Protein AF-A0A7C9RJM5-F1 (afdb_monomer_lite)

Organism: NCBI:txid2712852

Foldseek 3Di:
DDPVPFDWDADPDFDPPDDDPVSRCCVRRRQWDDPDVVDIDGGPVVVVVVVVVVVVVVVLCVVVVHDDDDDDQKAFLVLCVVVPNSVVVPDVWAWDADPVRTIITRDPDCPSPVVCPPVPPVNVVPDDDDDDDFDDDDDALFPPADPVSDDPSVNVVQVVVCVVVVHHDQKDARDPDPVRMYGHDDSPDD

InterPro domains:
  IPR001114 Adenylosuccinate synthetase [MF_00011] (106-190)
  IPR001114 Adenylosuccinate synthetase [PF00709] (109-182)
  IPR001114 Adenylosuccinate synthetase [SM00788] (51-183)
  IPR002316 Proline-tRNA ligase, class IIa [PR01046] (68-86)
  IPR002316 Proline-tRNA ligase, class IIa [PR01046] (104-115)
  IPR027417 P-loop containing nucleoside triphosphate hydrolase [SSF52540] (105-189)
  IPR045864 Class II Aminoacyl-tRNA synthetase/Biotinyl protein ligase (BPL) and lipoyl protein ligase (LPL) [G3DSA:3.30.930.10] (1-131)
  IPR045864 Class II Aminoacyl-tRNA synthetase/Biotinyl protein ligase (BPL) and lipoyl protein ligase (LPL) [SSF55681] (10-126)
  IPR050062 Proline-tRNA synthetase [PTHR42753] (2-116)

Structure (mmCIF, N/CA/C/O backbone):
data_AF-A0A7C9RJM5-F1
#
_entry.id   AF-A0A7C9RJM5-F1
#
loop_
_atom_site.group_PDB
_atom_site.id
_atom_site.type_symbol
_atom_site.label_atom_id
_atom_site.label_alt_id
_atom_site.label_comp_id
_atom_site.label_asym_id
_atom_site.label_entity_id
_atom_site.label_seq_id
_atom_site.pdbx_PDB_ins_code
_atom_site.Cartn_x
_atom_site.Cartn_y
_atom_site.Cartn_z
_atom_site.occupancy
_atom_site.B_iso_or_equiv
_atom_site.auth_seq_id
_atom_site.auth_comp_id
_atom_site.auth_asym_id
_atom_site.auth_atom_id
_atom_site.pdbx_PDB_model_num
ATOM 1 N N . MET A 1 1 ? -24.978 17.191 0.820 1.00 84.62 1 MET A N 1
ATOM 2 C CA . MET A 1 1 ? -25.257 16.414 2.055 1.00 84.62 1 MET A CA 1
ATOM 3 C C . MET A 1 1 ? -25.459 17.396 3.204 1.00 84.62 1 MET A C 1
ATOM 5 O O . MET A 1 1 ? -24.618 18.272 3.344 1.00 84.62 1 MET A O 1
ATOM 9 N N . ARG A 1 2 ? -26.547 17.309 3.986 1.00 94.75 2 ARG A N 1
ATOM 10 C CA . ARG A 1 2 ? -26.746 18.173 5.172 1.00 94.75 2 ARG A CA 1
ATOM 11 C C . ARG A 1 2 ? -26.002 17.584 6.373 1.00 94.75 2 ARG A C 1
ATOM 13 O O . ARG A 1 2 ? -26.074 16.373 6.563 1.00 94.75 2 ARG A O 1
ATOM 20 N N . LEU A 1 3 ? -25.351 18.418 7.189 1.00 95.25 3 LEU A N 1
ATOM 21 C CA . LEU A 1 3 ? -24.590 17.953 8.360 1.00 95.25 3 LEU A CA 1
ATOM 22 C C . LEU A 1 3 ? -25.470 17.191 9.363 1.00 95.25 3 LEU A C 1
ATOM 24 O O . LEU A 1 3 ? -25.056 16.162 9.876 1.00 95.25 3 LEU A O 1
ATOM 28 N N . SER A 1 4 ? -26.723 17.615 9.548 1.00 96.31 4 SER A N 1
ATOM 29 C CA . SER A 1 4 ? -27.696 16.939 10.422 1.00 96.31 4 SER A CA 1
ATOM 30 C C . SER A 1 4 ? -28.060 15.508 10.005 1.00 96.31 4 SER A C 1
ATOM 32 O O . SER A 1 4 ? -28.722 14.804 10.758 1.00 96.31 4 SER A O 1
ATOM 34 N N . ARG A 1 5 ? -27.657 15.072 8.805 1.00 96.69 5 ARG A N 1
ATOM 35 C CA . ARG A 1 5 ? -27.846 13.708 8.282 1.00 96.69 5 ARG A CA 1
ATOM 36 C C . ARG A 1 5 ? -26.513 13.029 7.955 1.00 96.69 5 ARG A C 1
ATOM 38 O O . ARG A 1 5 ? -26.482 12.087 7.169 1.00 96.69 5 ARG A O 1
ATOM 45 N N . PHE A 1 6 ? -25.405 13.547 8.479 1.00 96.88 6 PHE A N 1
ATOM 46 C CA . PHE A 1 6 ? -24.065 13.053 8.197 1.00 96.88 6 PHE A CA 1
ATOM 47 C C . PHE A 1 6 ? -23.378 12.638 9.494 1.00 96.88 6 PHE A C 1
ATOM 49 O O . PHE A 1 6 ? -23.367 13.388 10.465 1.00 96.88 6 PHE A O 1
ATOM 56 N N . PHE A 1 7 ? -22.795 11.441 9.505 1.00 97.50 7 PHE A N 1
ATOM 57 C CA . PHE A 1 7 ? -22.029 10.969 10.651 1.00 97.50 7 PHE A CA 1
ATOM 58 C C . PHE A 1 7 ? -20.633 11.606 10.636 1.00 97.50 7 PHE A C 1
ATOM 60 O O . PHE A 1 7 ? -19.812 11.287 9.774 1.00 97.50 7 PHE A O 1
ATOM 67 N N . LEU A 1 8 ? -20.401 12.536 11.567 1.00 96.88 8 LEU A N 1
ATOM 68 C CA . LEU A 1 8 ? -19.150 13.282 11.711 1.00 96.88 8 LEU A CA 1
ATOM 69 C C . LEU A 1 8 ? -18.841 13.549 13.198 1.00 96.88 8 LEU A C 1
ATOM 71 O O . LEU A 1 8 ? -19.190 14.612 13.718 1.00 96.88 8 LEU A O 1
ATOM 75 N N . PRO A 1 9 ? -18.233 12.582 13.905 1.00 95.44 9 PRO A N 1
ATOM 76 C CA . PRO A 1 9 ? -17.964 12.686 15.336 1.00 95.44 9 PRO A CA 1
ATOM 77 C C . PRO A 1 9 ? -16.691 13.506 15.597 1.00 95.44 9 PRO A C 1
ATOM 79 O O . PRO A 1 9 ? -15.612 12.952 15.787 1.00 95.44 9 PRO A O 1
ATOM 82 N N . ILE A 1 10 ? -16.801 14.836 15.579 1.00 94.94 10 ILE A N 1
ATOM 83 C CA . ILE A 1 10 ? -15.659 15.713 15.875 1.00 94.94 10 ILE A CA 1
ATOM 84 C C . ILE A 1 10 ? -15.215 15.590 17.339 1.00 94.94 10 ILE A C 1
ATOM 86 O O . ILE A 1 10 ? -16.048 15.531 18.246 1.00 94.94 10 ILE A O 1
ATOM 90 N N . LEU A 1 11 ? -13.902 15.607 17.581 1.00 91.56 11 LEU A N 1
ATOM 91 C CA . LEU A 1 11 ? -13.333 15.583 18.933 1.00 91.56 11 LEU A CA 1
ATOM 92 C C . LEU A 1 11 ? -12.843 16.975 19.338 1.00 91.56 11 LEU A C 1
ATOM 94 O O . LEU A 1 11 ? -12.085 17.637 18.618 1.00 91.56 11 LEU A O 1
ATOM 98 N N . LYS A 1 12 ? -13.271 17.417 20.525 1.00 88.88 12 LYS A N 1
ATOM 99 C CA . LYS A 1 12 ? -12.853 18.699 21.108 1.00 88.88 12 LYS A CA 1
ATOM 100 C C . LYS A 1 12 ? -11.388 18.666 21.534 1.00 88.88 12 LYS A C 1
ATOM 102 O O . LYS A 1 12 ? -10.657 19.628 21.303 1.00 88.88 12 LYS A O 1
ATOM 107 N N . GLU A 1 13 ? -10.979 17.562 22.141 1.00 86.75 13 GLU A N 1
ATOM 108 C CA . GLU A 1 13 ? -9.631 17.357 22.652 1.00 86.75 13 GLU A CA 1
ATOM 109 C C . GLU A 1 13 ? -8.826 16.478 21.701 1.00 86.75 13 GLU A C 1
ATOM 111 O O . GLU A 1 13 ? -9.367 15.664 20.952 1.00 86.75 13 GLU A O 1
ATOM 116 N N . THR A 1 14 ? -7.517 16.692 21.705 1.00 79.25 14 THR A N 1
ATOM 117 C CA . THR A 1 14 ? -6.588 15.867 20.944 1.00 79.25 14 THR A CA 1
ATOM 118 C C . THR A 1 14 ? -6.379 14.547 21.688 1.00 79.25 14 THR A C 1
ATOM 120 O O . THR A 1 14 ? -5.992 14.598 22.858 1.00 79.25 14 THR A O 1
ATOM 123 N N . PRO A 1 15 ? -6.587 13.389 21.044 1.00 80.25 15 PRO A N 1
ATOM 124 C CA . PRO A 1 15 ? -6.294 12.101 21.663 1.00 80.25 15 PRO A CA 1
ATOM 125 C C . PRO A 1 15 ? -4.805 11.991 22.025 1.00 80.25 15 PRO A C 1
ATOM 127 O O . PRO A 1 15 ? -3.946 12.444 21.264 1.00 80.25 15 PRO A O 1
ATOM 130 N N . LYS A 1 16 ? -4.496 11.454 23.212 1.00 79.62 16 LYS A N 1
ATOM 131 C CA . LYS A 1 16 ? -3.131 11.454 23.780 1.00 79.62 16 LYS A CA 1
ATOM 132 C C . LYS A 1 16 ? -2.172 10.545 23.011 1.00 79.62 16 LYS A C 1
ATOM 134 O O . LYS A 1 16 ? -0.972 10.776 23.027 1.00 79.62 16 LYS A O 1
ATOM 139 N N . GLU A 1 17 ? -2.716 9.545 22.336 1.00 78.12 17 GLU A N 1
ATOM 140 C CA . GLU A 1 17 ? -2.025 8.560 21.510 1.00 78.12 17 GLU A CA 1
ATOM 141 C C . GLU A 1 17 ? -1.525 9.115 20.164 1.00 78.12 17 GLU A C 1
ATOM 143 O O . GLU A 1 17 ? -0.789 8.440 19.448 1.00 78.12 17 GLU A O 1
ATOM 148 N N . ALA A 1 18 ? -1.924 10.333 19.785 1.00 81.38 18 ALA A N 1
ATOM 149 C CA . ALA A 1 18 ? -1.583 10.909 18.493 1.00 81.38 18 ALA A CA 1
ATOM 150 C C . ALA A 1 18 ? -0.435 11.925 18.605 1.00 81.38 18 ALA A C 1
ATOM 152 O O . ALA A 1 18 ? -0.639 13.080 18.977 1.00 81.38 18 ALA A O 1
ATOM 153 N N . GLU A 1 19 ? 0.771 11.503 18.224 1.00 82.44 19 GLU A N 1
ATOM 154 C CA . GLU A 1 19 ? 1.980 12.336 18.312 1.00 82.44 19 GLU A CA 1
ATOM 155 C C . GLU A 1 19 ? 2.095 13.331 17.143 1.00 82.44 19 GLU A C 1
ATOM 157 O O . GLU A 1 19 ? 2.273 14.539 17.330 1.00 82.44 19 GLU A O 1
ATOM 162 N N . ILE A 1 20 ? 1.916 12.853 15.908 1.00 92.44 20 ILE A N 1
ATOM 163 C CA . ILE A 1 20 ? 2.081 13.674 14.700 1.00 92.44 20 ILE A CA 1
ATOM 164 C C . ILE A 1 20 ? 0.822 14.483 14.357 1.00 92.44 20 ILE A C 1
ATOM 166 O O . ILE A 1 20 ? -0.306 14.121 14.694 1.00 92.44 20 ILE A O 1
ATOM 170 N N . VAL A 1 21 ? 1.001 15.629 13.690 1.00 94.38 21 VAL A N 1
ATOM 171 C CA . VAL A 1 21 ? -0.094 16.581 13.406 1.00 94.38 21 VAL A CA 1
ATOM 172 C C . VAL A 1 21 ? -1.197 15.989 12.522 1.00 94.38 21 VAL A C 1
ATOM 174 O O . VAL A 1 21 ? -2.374 16.207 12.800 1.00 94.38 21 VAL A O 1
ATOM 177 N N . SER A 1 22 ? -0.839 15.198 11.509 1.00 95.25 22 SER A N 1
ATOM 178 C CA . SER A 1 22 ? -1.798 14.565 10.598 1.00 95.25 22 SER A CA 1
ATOM 179 C C . SER A 1 22 ? -2.725 13.603 11.341 1.00 95.25 22 SER A C 1
ATOM 181 O O . SER A 1 22 ? -3.944 13.737 11.248 1.00 95.25 22 SER A O 1
ATOM 183 N N . HIS A 1 23 ? -2.161 12.707 12.157 1.00 93.88 23 HIS A N 1
ATOM 184 C CA . HIS A 1 23 ? -2.922 11.756 12.969 1.00 93.88 23 HIS A CA 1
ATOM 185 C C . HIS A 1 23 ? -3.885 12.480 13.924 1.00 93.88 23 HIS A C 1
ATOM 187 O O . HIS A 1 23 ? -5.081 12.182 13.948 1.00 93.88 23 HIS A O 1
ATOM 193 N N . ARG A 1 24 ? -3.402 13.516 14.627 1.00 92.50 24 ARG A N 1
ATOM 194 C CA . ARG A 1 24 ? -4.229 14.354 15.514 1.00 92.50 24 ARG A CA 1
ATOM 195 C C . ARG A 1 24 ? -5.415 14.980 14.782 1.00 92.50 24 ARG A C 1
ATOM 197 O O . ARG A 1 24 ? -6.537 14.942 15.285 1.00 92.50 24 ARG A O 1
ATOM 204 N N . LEU A 1 25 ? -5.178 15.563 13.607 1.00 95.44 25 LEU A N 1
ATOM 205 C CA . LEU A 1 25 ? -6.220 16.232 12.828 1.00 95.44 25 LEU A CA 1
ATOM 206 C C . LEU A 1 25 ? -7.247 15.245 12.272 1.00 95.44 25 LEU A C 1
ATOM 208 O O . LEU A 1 25 ? -8.442 15.516 12.360 1.00 95.44 25 LEU A O 1
ATOM 212 N N . MET A 1 26 ? -6.814 14.096 11.751 1.00 96.44 26 MET A N 1
ATOM 213 C CA . MET A 1 26 ? -7.726 13.099 11.186 1.00 96.44 26 MET A CA 1
ATOM 214 C C . MET A 1 26 ? -8.648 12.480 12.245 1.00 96.44 26 MET A C 1
ATOM 216 O O . MET A 1 26 ? -9.837 12.288 11.977 1.00 96.44 26 MET A O 1
ATOM 220 N N . LEU A 1 27 ? -8.145 12.236 13.460 1.00 93.94 27 LEU A N 1
ATOM 221 C CA . LEU A 1 27 ? -8.984 11.803 14.583 1.00 93.94 27 LEU A CA 1
ATOM 222 C C . LEU A 1 27 ? -9.979 12.902 14.980 1.00 93.94 27 LEU A C 1
ATOM 224 O O . LEU A 1 27 ? -11.183 12.663 15.054 1.00 93.94 27 LEU A O 1
ATOM 228 N N . ARG A 1 28 ? -9.502 14.139 15.176 1.00 94.69 28 ARG A N 1
ATOM 229 C CA . ARG A 1 28 ? -10.354 15.254 15.622 1.00 94.69 28 ARG A CA 1
ATOM 230 C C . ARG A 1 28 ? -11.416 15.662 14.614 1.00 94.69 28 ARG A C 1
ATOM 232 O O . ARG A 1 28 ? -12.507 16.057 15.017 1.00 94.69 28 ARG A O 1
ATOM 239 N N . ALA A 1 29 ? -11.114 15.560 13.326 1.00 96.38 29 ALA A N 1
ATOM 240 C CA . ALA A 1 29 ? -12.054 15.845 12.253 1.00 96.38 29 ALA A CA 1
ATOM 241 C C . ALA A 1 29 ? -13.069 14.710 12.028 1.00 96.38 29 ALA A C 1
ATOM 243 O O . ALA A 1 29 ? -13.898 14.824 11.128 1.00 96.38 29 ALA A O 1
ATOM 244 N N . GLY A 1 30 ? -13.017 13.616 12.799 1.00 95.94 30 GLY A N 1
ATOM 245 C CA . GLY A 1 30 ? -13.903 12.470 12.610 1.00 95.94 30 GLY A CA 1
ATOM 246 C C . GLY A 1 30 ? -13.689 11.790 11.254 1.00 95.94 30 GLY A C 1
ATOM 247 O O . GLY A 1 30 ? -14.658 11.380 10.614 1.00 95.94 30 GLY A O 1
ATOM 248 N N . MET A 1 31 ? -12.437 11.713 10.785 1.00 97.88 31 MET A N 1
ATOM 249 C CA . MET A 1 31 ? -12.071 11.059 9.521 1.00 97.88 31 MET A CA 1
ATOM 250 C C . MET A 1 31 ? -11.691 9.590 9.705 1.00 97.88 31 MET A C 1
ATOM 252 O O . MET A 1 31 ? -11.919 8.794 8.797 1.00 97.88 31 MET A O 1
ATOM 256 N N . MET A 1 32 ? -11.140 9.228 10.861 1.00 95.94 32 MET A N 1
ATOM 257 C CA . MET A 1 32 ? -10.723 7.865 11.180 1.00 95.94 32 MET A CA 1
ATOM 258 C C . MET A 1 32 ? -10.952 7.558 12.659 1.00 95.94 32 MET A C 1
ATOM 260 O O . MET A 1 32 ? -11.023 8.469 13.485 1.00 95.94 32 MET A O 1
ATOM 264 N N . ARG A 1 33 ? -11.056 6.271 12.979 1.00 93.62 33 ARG A N 1
ATOM 265 C CA . ARG A 1 33 ? -11.102 5.748 14.345 1.00 93.62 33 ARG A CA 1
ATOM 266 C C . ARG A 1 33 ? -10.165 4.553 14.444 1.00 93.62 33 ARG A C 1
ATOM 268 O O . ARG A 1 33 ? -10.146 3.724 13.542 1.00 93.62 33 ARG A O 1
ATOM 275 N N . GLN A 1 34 ? -9.386 4.478 15.515 1.00 91.19 34 GLN A N 1
ATOM 276 C CA . GLN A 1 34 ? -8.522 3.333 15.767 1.00 91.19 34 GLN A CA 1
ATOM 277 C C . GLN A 1 34 ? -9.337 2.165 16.335 1.00 91.19 34 GLN A C 1
ATOM 279 O O . GLN A 1 34 ? -10.070 2.346 17.308 1.00 91.19 34 GLN A O 1
ATOM 284 N N . GLU A 1 35 ? -9.202 0.988 15.725 1.00 94.88 35 GLU A N 1
ATOM 285 C CA . GLU A 1 35 ? -9.838 -0.258 16.177 1.00 94.88 35 GLU A CA 1
ATOM 286 C C . GLU A 1 35 ? -8.819 -1.181 16.869 1.00 94.88 35 GLU A C 1
ATOM 288 O O . GLU A 1 35 ? -9.150 -1.860 17.837 1.00 94.88 35 GLU A O 1
ATOM 293 N N . ALA A 1 36 ? -7.557 -1.155 16.421 1.00 93.81 36 ALA A N 1
ATOM 294 C CA . ALA A 1 36 ? -6.412 -1.793 17.077 1.00 93.81 36 ALA A CA 1
ATOM 295 C C . ALA A 1 36 ? -5.102 -1.048 16.730 1.00 93.81 36 ALA A C 1
ATOM 297 O O . ALA A 1 36 ? -5.108 -0.076 15.972 1.00 93.81 36 ALA A O 1
ATOM 298 N N . ALA A 1 37 ? -3.960 -1.457 17.291 1.00 90.56 37 ALA A N 1
ATOM 299 C CA . ALA A 1 37 ? -2.657 -0.872 16.950 1.00 90.56 37 ALA A CA 1
ATOM 300 C C . ALA A 1 37 ? -2.398 -0.968 15.432 1.00 90.56 37 ALA A C 1
ATOM 302 O O . ALA A 1 37 ? -2.394 -2.062 14.879 1.00 90.56 37 ALA A O 1
ATOM 303 N N . GLY A 1 38 ? -2.251 0.178 14.755 1.00 90.69 38 GLY A N 1
ATOM 304 C CA . GLY A 1 38 ? -2.063 0.243 13.298 1.00 90.69 38 GLY A CA 1
ATOM 305 C C . GLY A 1 38 ? -3.298 -0.079 12.439 1.00 90.69 38 GLY A C 1
ATOM 306 O O . GLY A 1 38 ? -3.197 -0.040 11.216 1.00 90.69 38 GLY A O 1
ATOM 307 N N . ILE A 1 39 ? -4.465 -0.363 13.034 1.00 95.69 39 ILE A N 1
ATOM 308 C CA . ILE A 1 39 ? -5.691 -0.753 12.314 1.00 95.69 39 ILE A CA 1
ATOM 309 C C . ILE A 1 39 ? -6.790 0.279 12.566 1.00 95.69 39 ILE A C 1
ATOM 311 O O . ILE A 1 39 ? -7.162 0.552 13.712 1.00 95.69 39 ILE A O 1
ATOM 315 N N . TYR A 1 40 ? -7.341 0.828 11.482 1.00 96.12 40 TYR A N 1
ATOM 316 C CA . TYR A 1 40 ? -8.263 1.959 11.530 1.00 96.12 40 TYR A CA 1
ATOM 317 C C . TYR A 1 40 ? -9.538 1.720 10.723 1.00 96.12 40 TYR A C 1
ATOM 319 O O . TYR A 1 40 ? -9.503 1.227 9.596 1.00 96.12 40 TYR A O 1
ATOM 327 N N . ALA A 1 41 ? -10.661 2.175 11.268 1.00 97.56 41 ALA A N 1
ATOM 328 C CA . ALA A 1 41 ? -11.890 2.382 10.525 1.00 97.56 41 ALA A CA 1
ATOM 329 C C . ALA A 1 41 ? -11.870 3.765 9.856 1.00 97.56 41 ALA A C 1
ATOM 331 O O . ALA A 1 41 ? -11.695 4.795 10.517 1.00 97.56 41 ALA A O 1
ATOM 332 N N . TRP A 1 42 ? -12.104 3.803 8.544 1.00 98.25 42 TRP A N 1
ATOM 333 C CA . TRP A 1 42 ? -12.297 5.046 7.799 1.00 98.25 42 TRP A CA 1
ATOM 334 C C . TRP A 1 42 ? -13.730 5.547 7.975 1.00 98.25 42 TRP A C 1
ATOM 336 O O . TRP A 1 42 ? -14.687 4.924 7.517 1.00 98.25 42 TRP A O 1
ATOM 346 N N . LEU A 1 43 ? -13.886 6.696 8.632 1.00 98.06 43 LEU A N 1
ATOM 347 C CA . LEU A 1 43 ? -15.189 7.322 8.849 1.00 98.06 43 LEU A CA 1
ATOM 348 C C . LEU A 1 43 ? -15.649 8.061 7.577 1.00 98.06 43 LEU A C 1
ATOM 350 O O . LEU A 1 43 ? -14.831 8.345 6.701 1.00 98.06 43 LEU A O 1
ATOM 354 N N . PRO A 1 44 ? -16.939 8.427 7.439 1.00 98.38 44 PRO A N 1
ATOM 355 C CA . PRO A 1 44 ? -17.498 8.906 6.172 1.00 98.38 44 PRO A CA 1
ATOM 356 C C . PRO A 1 44 ? -16.771 10.096 5.534 1.00 98.38 44 PRO A C 1
ATOM 358 O O . PRO A 1 44 ? -16.718 10.190 4.307 1.00 98.38 44 PRO A O 1
ATOM 361 N N . LEU A 1 45 ? -16.216 11.016 6.333 1.00 98.12 45 LEU A N 1
ATOM 362 C CA . LEU A 1 45 ? -15.414 12.119 5.800 1.00 98.12 45 LEU A CA 1
ATOM 363 C C . LEU A 1 45 ? -14.063 11.630 5.260 1.00 98.12 45 LEU A C 1
ATOM 365 O O . LEU A 1 45 ? -13.708 11.971 4.133 1.00 98.12 45 LEU A O 1
ATOM 369 N N . GLY A 1 46 ? -13.342 10.807 6.027 1.00 98.06 46 GLY A N 1
ATOM 370 C CA . GLY A 1 46 ? -12.061 10.235 5.611 1.00 98.06 46 GLY A CA 1
ATOM 371 C C . GLY A 1 46 ? -12.204 9.328 4.394 1.00 98.06 46 GLY A C 1
ATOM 372 O O . GLY A 1 46 ? -11.452 9.467 3.436 1.00 98.06 46 GLY A O 1
ATOM 373 N N . PHE A 1 47 ? -13.238 8.487 4.367 1.00 98.44 47 PHE A N 1
ATOM 374 C CA . PHE A 1 47 ? -13.521 7.596 3.244 1.00 98.44 47 PHE A CA 1
ATOM 375 C C . PHE A 1 47 ? -13.807 8.356 1.939 1.00 98.44 47 PHE A C 1
ATOM 377 O O . PHE A 1 47 ? -13.360 7.946 0.871 1.00 98.44 47 PHE A O 1
ATOM 384 N N . ARG A 1 48 ? -14.487 9.512 2.003 1.00 98.31 48 ARG A N 1
ATOM 385 C CA . ARG A 1 48 ? -14.669 10.382 0.826 1.00 98.31 48 ARG A CA 1
ATOM 386 C C . ARG A 1 48 ? -13.352 10.936 0.294 1.00 98.31 48 ARG A C 1
ATOM 388 O O . ARG A 1 48 ? -13.204 11.050 -0.917 1.00 98.31 48 ARG A O 1
ATOM 395 N N . VAL A 1 49 ? -12.434 11.318 1.180 1.00 98.50 49 VAL A N 1
ATOM 396 C CA . VAL A 1 49 ? -11.102 11.795 0.782 1.00 98.50 49 VAL A CA 1
ATOM 397 C C . VAL A 1 49 ? -10.301 10.649 0.169 1.00 98.50 49 VAL A C 1
ATOM 399 O O . VAL A 1 49 ? -9.774 10.816 -0.926 1.00 98.50 49 VAL A O 1
ATOM 402 N N . LEU A 1 50 ? -10.304 9.474 0.805 1.00 98.56 50 LEU A N 1
ATOM 403 C CA . LEU A 1 50 ? -9.654 8.269 0.288 1.00 98.56 50 LEU A CA 1
ATOM 404 C C . LEU A 1 50 ? -1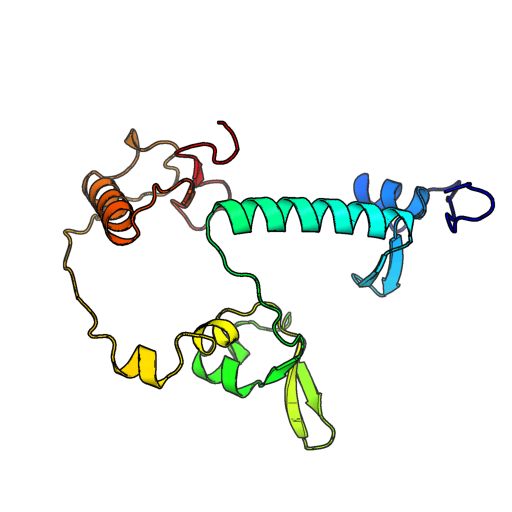0.129 7.937 -1.133 1.00 98.56 50 LEU A C 1
ATOM 406 O O . LEU A 1 50 ? -9.306 7.737 -2.017 1.00 98.56 50 LEU A O 1
ATOM 410 N N . LYS A 1 51 ? -11.444 7.980 -1.387 1.00 98.62 51 LYS A N 1
ATOM 411 C CA . LYS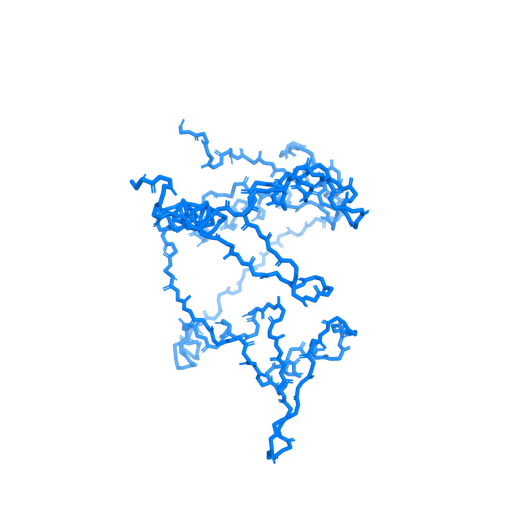 A 1 51 ? -12.005 7.737 -2.725 1.00 98.62 51 LYS A CA 1
ATOM 412 C C . LYS A 1 51 ? -11.600 8.768 -3.775 1.00 98.62 51 LYS A C 1
ATOM 414 O O . LYS A 1 51 ? -11.467 8.409 -4.938 1.00 98.62 51 LYS A O 1
ATOM 419 N N . LYS A 1 52 ? -11.380 10.029 -3.392 1.00 98.62 52 LYS A N 1
ATOM 420 C CA . LYS A 1 52 ? -10.840 11.036 -4.318 1.00 98.62 52 LYS A CA 1
ATOM 421 C C . LYS A 1 52 ? -9.387 10.747 -4.679 1.00 98.62 52 LYS A C 1
ATOM 423 O O . LYS A 1 52 ? -9.035 10.850 -5.844 1.00 98.62 52 LYS A O 1
ATOM 428 N N . ILE A 1 53 ? -8.572 10.384 -3.689 1.00 98.62 53 ILE A N 1
ATOM 429 C CA . ILE A 1 53 ? -7.165 10.028 -3.905 1.00 98.62 53 ILE A CA 1
ATOM 430 C C . ILE A 1 53 ? -7.074 8.798 -4.813 1.00 98.62 53 ILE A C 1
ATOM 432 O O . ILE A 1 53 ? -6.375 8.838 -5.818 1.00 98.62 53 ILE A O 1
ATOM 436 N N . GLU A 1 54 ? -7.839 7.747 -4.505 1.00 98.62 54 GLU A N 1
ATOM 437 C CA . GLU A 1 54 ? -7.927 6.527 -5.319 1.00 98.62 54 GLU A CA 1
ATOM 438 C C . GLU A 1 54 ? -8.298 6.839 -6.775 1.00 98.62 54 GLU A C 1
ATOM 440 O O . GLU A 1 54 ? -7.687 6.306 -7.697 1.00 98.62 54 GLU A O 1
ATOM 445 N N . GLN A 1 55 ? -9.270 7.731 -6.988 1.00 98.69 55 GLN A N 1
ATOM 446 C CA . GLN A 1 55 ? -9.707 8.108 -8.328 1.00 98.69 55 GLN A CA 1
ATOM 447 C C . GLN A 1 55 ? -8.613 8.830 -9.123 1.00 98.69 55 GLN A C 1
ATOM 449 O O . GLN A 1 55 ? -8.425 8.507 -10.290 1.00 98.69 55 GLN A O 1
ATOM 454 N N . ILE A 1 56 ? -7.876 9.754 -8.498 1.00 98.25 56 ILE A N 1
ATOM 455 C CA . ILE A 1 56 ? -6.756 10.452 -9.150 1.00 98.25 56 ILE A CA 1
ATOM 456 C C . ILE A 1 56 ? -5.676 9.447 -9.561 1.00 98.25 56 ILE A C 1
ATOM 458 O O . ILE A 1 56 ? -5.240 9.447 -10.705 1.00 98.25 56 ILE A O 1
ATOM 462 N N . VAL A 1 57 ? -5.285 8.546 -8.652 1.00 97.69 57 VAL A N 1
ATOM 463 C CA . VAL A 1 57 ? -4.288 7.505 -8.954 1.00 97.69 57 VAL A CA 1
ATOM 464 C C . VAL A 1 57 ? -4.745 6.644 -10.132 1.00 97.69 57 VAL A C 1
ATOM 466 O O . VAL A 1 57 ? -3.975 6.422 -11.061 1.00 97.69 57 VAL A O 1
ATOM 469 N N . ARG A 1 58 ? -6.006 6.200 -10.134 1.00 97.88 58 ARG A N 1
ATOM 470 C CA . ARG A 1 58 ? -6.580 5.410 -11.230 1.00 97.88 58 ARG A CA 1
ATOM 471 C C . ARG A 1 58 ? -6.559 6.156 -12.563 1.00 97.88 58 ARG A C 1
ATOM 473 O O . ARG A 1 58 ? -6.208 5.568 -13.579 1.00 97.88 58 ARG A O 1
ATOM 480 N N . GLU A 1 59 ? -6.949 7.427 -12.573 1.00 96.62 59 GLU A N 1
ATOM 481 C CA . GLU A 1 59 ? -6.968 8.251 -13.786 1.00 96.62 59 GLU A CA 1
ATOM 482 C C . GLU A 1 59 ? -5.571 8.390 -14.395 1.00 96.62 59 GLU A C 1
ATOM 484 O O . GLU A 1 59 ? -5.416 8.202 -15.603 1.00 96.62 59 GLU A O 1
ATOM 489 N N . GLU A 1 60 ? -4.554 8.628 -13.567 1.00 94.12 60 GLU A N 1
ATOM 490 C CA . GLU A 1 60 ? -3.176 8.763 -14.042 1.00 94.12 60 GLU A CA 1
ATOM 491 C C . GLU A 1 60 ? -2.566 7.422 -14.476 1.00 94.12 60 GLU A C 1
ATOM 493 O O . GLU A 1 60 ? -1.919 7.354 -15.520 1.00 94.12 60 GLU A O 1
ATOM 498 N N . GLN A 1 61 ? -2.856 6.323 -13.771 1.00 85.88 61 GLN A N 1
ATOM 499 C CA . GLN A 1 61 ? -2.442 4.981 -14.200 1.00 85.88 61 GLN A CA 1
ATOM 500 C C . GLN A 1 61 ? -3.080 4.586 -15.541 1.00 85.88 61 GLN A C 1
ATOM 502 O O . GLN A 1 61 ? -2.397 4.066 -16.424 1.00 85.88 61 GLN A O 1
ATOM 507 N N . ASN A 1 62 ? -4.368 4.885 -15.734 1.00 85.12 62 ASN A N 1
ATOM 508 C CA . ASN A 1 62 ? -5.058 4.645 -17.002 1.00 85.12 62 ASN A CA 1
ATOM 509 C C . ASN A 1 62 ? -4.480 5.509 -18.131 1.00 85.12 62 ASN A C 1
ATOM 511 O O . ASN A 1 62 ? -4.332 5.028 -19.254 1.00 85.12 62 ASN A O 1
ATOM 515 N N . ARG A 1 63 ? -4.125 6.772 -17.848 1.00 83.06 63 ARG A N 1
ATOM 516 C CA . ARG A 1 63 ? -3.458 7.662 -18.813 1.00 83.06 63 ARG A CA 1
ATOM 517 C C . ARG A 1 63 ? -2.108 7.098 -19.257 1.00 83.06 63 ARG A C 1
ATOM 519 O O . ARG A 1 63 ? -1.771 7.209 -20.431 1.00 83.06 63 ARG A O 1
ATOM 526 N N . ALA A 1 64 ? -1.376 6.465 -18.342 1.00 79.94 64 ALA A N 1
ATOM 527 C CA . ALA A 1 64 ? -0.120 5.774 -18.621 1.00 79.94 64 ALA A CA 1
ATOM 528 C C . ALA A 1 64 ? -0.297 4.410 -19.326 1.00 79.94 64 ALA A C 1
ATOM 530 O O . ALA A 1 64 ? 0.693 3.767 -19.663 1.00 79.94 64 ALA A O 1
ATOM 531 N N . GLY A 1 65 ? -1.536 3.958 -19.563 1.00 77.12 65 GLY A N 1
ATOM 532 C CA . GLY A 1 65 ? -1.835 2.701 -20.256 1.00 77.12 65 GLY A CA 1
ATOM 533 C C . GLY A 1 65 ? -1.848 1.454 -19.366 1.00 77.12 65 GLY A C 1
ATOM 534 O O . GLY A 1 65 ? -1.938 0.344 -19.891 1.00 77.12 65 GLY A O 1
ATOM 535 N N . ALA A 1 66 ? -1.783 1.602 -18.039 1.00 81.88 66 ALA A N 1
ATOM 536 C CA . ALA A 1 66 ? -1.924 0.474 -17.121 1.00 81.88 66 ALA A CA 1
ATOM 537 C C . ALA A 1 66 ? -3.365 -0.071 -17.121 1.00 81.88 66 ALA A C 1
ATOM 539 O O . ALA A 1 66 ? -4.327 0.674 -17.312 1.00 81.88 66 ALA A O 1
ATOM 540 N N . ILE A 1 67 ? -3.521 -1.376 -16.867 1.00 85.81 67 ILE A N 1
ATOM 541 C CA . ILE A 1 67 ? -4.829 -2.040 -16.770 1.00 85.81 67 ILE A CA 1
ATOM 542 C C . ILE A 1 67 ? -5.049 -2.485 -15.323 1.00 85.81 67 ILE A C 1
ATOM 544 O O . ILE A 1 67 ? -4.321 -3.329 -14.804 1.00 85.81 67 ILE A O 1
ATOM 548 N N . GLU A 1 68 ? -6.055 -1.908 -14.668 1.00 90.81 68 GLU A N 1
ATOM 549 C CA . GLU A 1 68 ? -6.384 -2.205 -13.272 1.00 90.81 68 GLU A CA 1
ATOM 550 C C . GLU A 1 68 ? -7.020 -3.598 -13.109 1.00 90.81 68 GLU A C 1
ATOM 552 O O . GLU A 1 68 ? -7.909 -3.997 -13.864 1.00 90.81 68 GLU A O 1
ATOM 557 N N . LEU A 1 69 ? -6.598 -4.318 -12.066 1.00 91.88 69 LEU A N 1
ATOM 558 C CA . LEU A 1 69 ? -7.183 -5.572 -11.591 1.00 91.88 69 LEU A CA 1
ATOM 559 C C . LEU A 1 69 ? -7.151 -5.613 -10.057 1.00 91.88 69 LEU A C 1
ATOM 561 O O . LEU A 1 69 ? -6.447 -4.827 -9.425 1.00 91.88 69 LEU A O 1
ATOM 565 N N . LEU A 1 70 ? -7.904 -6.532 -9.447 1.00 94.50 70 LEU A N 1
ATOM 566 C CA . LEU A 1 70 ? -7.960 -6.693 -7.992 1.00 94.50 70 LEU A CA 1
ATOM 567 C C . LEU A 1 70 ? -7.596 -8.125 -7.589 1.00 94.50 70 LEU A C 1
ATOM 569 O O . LEU A 1 70 ? -8.300 -9.073 -7.935 1.00 94.50 70 LEU A O 1
ATOM 573 N N . MET A 1 71 ? -6.510 -8.262 -6.832 1.00 94.81 71 MET A N 1
ATOM 574 C CA . MET A 1 71 ? -6.006 -9.533 -6.309 1.00 94.81 71 MET A CA 1
ATOM 575 C C . MET A 1 71 ? -6.573 -9.854 -4.913 1.00 94.81 71 MET A C 1
ATOM 577 O O . MET A 1 71 ? -6.977 -8.942 -4.185 1.00 94.81 71 MET A O 1
ATOM 581 N N . PRO A 1 72 ? -6.618 -11.139 -4.507 1.00 96.06 72 PRO A N 1
ATOM 582 C CA . PRO A 1 72 ? -7.011 -11.521 -3.154 1.00 96.06 72 PRO A CA 1
ATOM 583 C C . PRO A 1 72 ? -6.009 -11.020 -2.103 1.00 96.06 72 PRO A C 1
ATOM 585 O O . PRO A 1 72 ? -4.799 -11.011 -2.316 1.00 96.06 72 PRO A O 1
ATOM 588 N N . THR A 1 73 ? -6.520 -10.650 -0.926 1.00 97.62 73 THR A N 1
ATOM 589 C CA . THR A 1 73 ? -5.686 -10.220 0.211 1.00 97.62 73 THR A CA 1
ATOM 590 C C . THR A 1 73 ? -5.006 -11.387 0.924 1.00 97.62 73 THR A C 1
ATOM 592 O O . THR A 1 73 ? -3.949 -11.206 1.522 1.00 97.62 73 THR A O 1
ATOM 595 N N . LEU A 1 74 ? -5.596 -12.585 0.863 1.00 97.69 74 LEU A N 1
ATOM 596 C CA . LEU A 1 74 ? -5.011 -13.817 1.386 1.00 97.69 74 LEU A CA 1
ATOM 597 C C . LEU A 1 74 ? -4.284 -14.564 0.271 1.00 97.69 74 LEU A C 1
ATOM 599 O O . LEU A 1 74 ? -4.857 -14.797 -0.794 1.00 97.69 74 LEU A O 1
ATOM 603 N N . GLN A 1 75 ? -3.049 -14.972 0.540 1.00 96.12 75 GLN A N 1
ATOM 604 C CA . GLN A 1 75 ? -2.179 -15.658 -0.412 1.00 96.12 75 GLN A CA 1
ATOM 605 C C . GLN A 1 75 ? -1.699 -16.993 0.164 1.00 96.12 75 GLN A C 1
ATOM 607 O O . GLN A 1 75 ? -1.644 -17.158 1.384 1.00 96.12 75 GLN A O 1
ATOM 612 N N . LEU A 1 76 ? -1.371 -17.954 -0.703 1.00 96.06 76 LEU A N 1
ATOM 613 C CA . LEU A 1 76 ? -0.790 -19.236 -0.293 1.00 96.06 76 LEU A CA 1
ATOM 614 C C . LEU A 1 76 ? 0.676 -19.049 0.094 1.00 96.06 76 LEU A C 1
ATOM 616 O O . LEU A 1 76 ? 1.413 -18.357 -0.602 1.00 96.06 76 LEU A O 1
ATOM 620 N N . ALA A 1 77 ? 1.112 -19.702 1.172 1.00 96.94 77 ALA A N 1
ATOM 621 C CA . ALA A 1 77 ? 2.518 -19.682 1.571 1.00 96.94 77 ALA A CA 1
ATOM 622 C C . ALA A 1 77 ? 3.437 -20.307 0.509 1.00 96.94 77 ALA A C 1
ATOM 624 O O . ALA A 1 77 ? 4.555 -19.837 0.326 1.00 96.94 77 ALA A O 1
ATOM 625 N N . ASP A 1 78 ? 2.962 -21.329 -0.211 1.00 94.25 78 ASP A N 1
ATOM 626 C CA . ASP A 1 78 ? 3.749 -22.028 -1.236 1.00 94.25 78 ASP A CA 1
ATOM 627 C C . ASP A 1 78 ? 4.216 -21.083 -2.349 1.00 94.25 78 ASP A C 1
ATOM 629 O O . ASP A 1 78 ? 5.388 -21.116 -2.713 1.00 94.25 78 ASP A O 1
ATOM 633 N N . LEU A 1 79 ? 3.360 -20.141 -2.757 1.00 92.56 79 LEU A N 1
ATOM 634 C CA . LEU A 1 79 ? 3.699 -19.094 -3.723 1.00 92.56 79 LEU A CA 1
ATOM 635 C C . LEU A 1 79 ? 4.938 -18.280 -3.296 1.00 92.56 79 LEU A C 1
ATOM 637 O O . LEU A 1 79 ? 5.810 -17.968 -4.095 1.00 92.56 79 LEU A O 1
ATOM 641 N N . TRP A 1 80 ? 5.052 -17.971 -2.006 1.00 94.50 80 TRP A N 1
ATOM 642 C CA . TRP A 1 80 ? 6.170 -17.197 -1.454 1.00 94.50 80 TRP A CA 1
ATOM 643 C C . TRP A 1 80 ? 7.412 -18.046 -1.184 1.00 94.50 80 TRP A C 1
ATOM 645 O O . TRP A 1 80 ? 8.509 -17.516 -0.991 1.00 94.50 80 TRP A O 1
ATOM 655 N N . ARG A 1 81 ? 7.255 -19.370 -1.108 1.00 93.38 81 ARG A N 1
ATOM 656 C CA . ARG A 1 81 ? 8.380 -20.302 -0.988 1.00 93.38 81 ARG A CA 1
ATOM 657 C C . ARG A 1 81 ? 9.089 -20.471 -2.320 1.00 93.38 81 ARG A C 1
ATOM 659 O O . ARG A 1 81 ? 10.308 -20.597 -2.314 1.00 93.38 81 ARG A O 1
ATOM 666 N N . GLU A 1 82 ? 8.355 -20.416 -3.429 1.00 90.88 82 GLU A N 1
ATOM 667 C CA . GLU A 1 82 ? 8.925 -20.454 -4.780 1.00 90.88 82 GLU A CA 1
ATOM 668 C C . GLU A 1 82 ? 9.909 -19.298 -5.014 1.00 90.88 82 GLU A C 1
ATOM 670 O O . GLU A 1 82 ? 11.005 -19.526 -5.523 1.00 90.88 82 GLU A O 1
ATOM 675 N N . SER A 1 83 ? 9.584 -18.086 -4.547 1.00 88.88 83 SER A N 1
ATOM 676 C CA . SER A 1 83 ? 10.497 -16.932 -4.600 1.00 88.88 83 SER A CA 1
ATOM 677 C C . SER A 1 83 ? 11.566 -16.928 -3.496 1.00 88.88 83 SER A C 1
ATOM 679 O O . SER A 1 83 ? 12.465 -16.087 -3.496 1.00 88.88 83 SER A O 1
ATOM 681 N N . GLY A 1 84 ? 11.464 -17.825 -2.510 1.00 91.94 84 GLY A N 1
ATOM 682 C CA . GLY A 1 84 ? 12.290 -17.822 -1.299 1.00 91.94 84 GLY A CA 1
ATOM 683 C C . GLY A 1 84 ? 11.982 -16.677 -0.321 1.00 91.94 84 GLY A C 1
ATOM 684 O O . GLY A 1 84 ? 12.613 -16.592 0.736 1.00 91.94 84 GLY A O 1
ATOM 685 N N . ARG A 1 85 ? 11.007 -15.803 -0.619 1.00 94.62 85 ARG A N 1
ATOM 686 C CA . ARG A 1 85 ? 10.673 -14.648 0.230 1.00 94.62 85 ARG A CA 1
ATOM 687 C C . ARG A 1 85 ? 9.870 -15.017 1.467 1.00 94.62 85 ARG A C 1
ATOM 689 O O . ARG A 1 85 ? 9.883 -14.237 2.413 1.00 94.62 85 ARG A O 1
ATOM 696 N N . TYR A 1 86 ? 9.234 -16.192 1.517 1.00 94.94 86 TYR A N 1
ATOM 697 C CA . TYR A 1 86 ? 8.413 -16.600 2.665 1.00 94.94 86 TYR A CA 1
ATOM 698 C C . TYR A 1 86 ? 9.157 -16.462 4.001 1.00 94.94 86 TYR A C 1
ATOM 700 O O . TYR A 1 86 ? 8.663 -15.799 4.913 1.00 94.94 86 TYR A O 1
ATOM 708 N N . ASP A 1 87 ? 10.358 -17.035 4.116 1.00 92.44 87 ASP A N 1
ATOM 709 C CA . ASP A 1 87 ? 11.156 -16.975 5.349 1.00 92.44 87 ASP A CA 1
ATOM 710 C C . ASP A 1 87 ? 12.081 -15.755 5.412 1.00 92.44 87 ASP A C 1
ATOM 712 O O . ASP A 1 87 ? 12.368 -15.265 6.504 1.00 92.44 87 ASP A O 1
ATOM 716 N N . ALA A 1 88 ? 12.487 -15.212 4.260 1.00 92.75 88 ALA A N 1
ATOM 717 C CA . ALA A 1 88 ? 13.334 -14.022 4.199 1.00 92.75 88 ALA A CA 1
ATOM 718 C C . ALA A 1 88 ? 12.606 -12.731 4.621 1.00 92.75 88 ALA A C 1
ATOM 720 O O . ALA A 1 88 ? 13.252 -11.817 5.127 1.00 92.75 88 ALA A O 1
ATOM 721 N N . TYR A 1 89 ? 11.278 -12.648 4.454 1.00 93.31 89 TYR A N 1
ATOM 722 C CA . TYR A 1 89 ? 10.491 -11.462 4.827 1.00 93.31 89 TYR A CA 1
ATOM 723 C C . TYR A 1 89 ? 10.481 -11.203 6.342 1.00 93.31 89 TYR A C 1
ATOM 725 O O . TYR A 1 89 ? 10.336 -10.070 6.796 1.00 93.31 89 TYR A O 1
ATOM 733 N N . GLY A 1 90 ? 10.639 -12.260 7.143 1.00 92.44 90 GLY A N 1
ATOM 734 C CA . GLY A 1 90 ? 10.718 -12.152 8.593 1.00 92.44 90 GLY A CA 1
ATOM 735 C C . GLY A 1 90 ? 9.370 -11.882 9.288 1.00 92.44 90 GLY A C 1
ATOM 736 O O . GLY A 1 90 ? 8.306 -12.241 8.776 1.00 92.44 90 GLY A O 1
ATOM 737 N N . PRO A 1 91 ? 9.399 -11.302 10.504 1.00 95.31 91 PRO A N 1
ATOM 738 C CA . PRO A 1 91 ? 8.259 -11.284 11.425 1.00 95.31 91 PRO A CA 1
ATOM 739 C C . PRO A 1 91 ? 7.134 -10.315 11.038 1.00 95.31 91 PRO A C 1
ATOM 741 O O . PRO A 1 91 ? 6.052 -10.393 11.613 1.00 95.31 91 PRO A O 1
ATOM 744 N N . GLU A 1 92 ? 7.365 -9.410 10.087 1.00 94.94 92 GLU A N 1
ATOM 745 C CA . GLU A 1 92 ? 6.333 -8.485 9.599 1.00 94.94 92 GLU A CA 1
ATOM 746 C C . GLU A 1 92 ? 5.272 -9.191 8.738 1.00 94.94 92 GLU A C 1
ATOM 748 O O . GLU A 1 92 ? 4.169 -8.676 8.550 1.00 94.94 92 GLU A O 1
ATOM 753 N N . MET A 1 93 ? 5.573 -10.396 8.241 1.00 97.00 93 MET A N 1
ATOM 754 C CA . MET A 1 93 ? 4.637 -11.201 7.464 1.00 97.00 93 MET A CA 1
ATOM 755 C C . MET A 1 93 ? 3.559 -11.821 8.362 1.00 97.00 93 MET A C 1
ATOM 757 O O . MET A 1 93 ? 3.825 -12.721 9.163 1.00 97.00 93 MET A O 1
ATOM 761 N N . LEU A 1 94 ? 2.305 -11.399 8.175 1.00 98.00 94 LEU A N 1
ATOM 762 C CA . LEU A 1 94 ? 1.162 -11.970 8.886 1.00 98.00 94 LEU A CA 1
ATOM 763 C C . LEU A 1 94 ? 0.793 -13.345 8.311 1.00 98.00 94 LEU A C 1
ATOM 765 O O . LEU A 1 94 ? 0.045 -13.449 7.337 1.00 98.00 94 LEU A O 1
ATOM 769 N N . ARG A 1 95 ? 1.302 -14.404 8.944 1.00 97.88 95 ARG A N 1
ATOM 770 C CA . ARG A 1 95 ? 1.015 -15.805 8.599 1.00 97.88 95 ARG A CA 1
ATOM 771 C C . ARG A 1 95 ? -0.286 -16.281 9.251 1.00 97.88 95 ARG A C 1
ATOM 773 O O . ARG A 1 95 ? -0.577 -15.969 10.404 1.00 97.88 95 ARG A O 1
ATOM 780 N N . ILE A 1 96 ? -1.071 -17.049 8.503 1.00 98.19 96 ILE A N 1
ATOM 781 C CA . ILE A 1 96 ? -2.395 -17.555 8.879 1.00 98.19 96 ILE A CA 1
ATOM 782 C C . ILE A 1 96 ? -2.439 -19.051 8.568 1.00 98.19 96 ILE A C 1
ATOM 784 O O . ILE A 1 96 ? -1.922 -19.496 7.549 1.00 98.19 96 ILE A O 1
ATOM 788 N N . GLN A 1 97 ? -3.093 -19.839 9.416 1.00 97.94 97 GLN A N 1
ATOM 789 C CA . GLN A 1 97 ? -3.397 -21.233 9.109 1.00 97.94 97 GLN A CA 1
ATOM 790 C C . GLN A 1 97 ? -4.910 -21.422 9.033 1.00 97.94 97 GLN A C 1
ATOM 792 O O . GLN A 1 97 ? -5.636 -21.033 9.950 1.00 97.94 97 GLN A O 1
ATOM 797 N N . ASP A 1 98 ? -5.395 -21.997 7.934 1.00 97.25 98 ASP A N 1
ATOM 798 C CA . ASP A 1 98 ? -6.820 -22.289 7.792 1.00 97.25 98 ASP A CA 1
ATOM 799 C C . ASP A 1 98 ? -7.238 -23.545 8.583 1.00 97.25 98 ASP A C 1
ATOM 801 O O . ASP A 1 98 ? -6.423 -24.291 9.134 1.00 97.25 98 ASP A O 1
ATOM 805 N N . ARG A 1 99 ? -8.544 -23.831 8.611 1.00 97.56 99 ARG A N 1
ATOM 806 C CA . ARG A 1 99 ? -9.096 -25.010 9.304 1.00 97.56 99 ARG A CA 1
ATOM 807 C C . ARG A 1 99 ? -8.610 -26.360 8.748 1.00 97.56 99 ARG A C 1
ATOM 809 O O . ARG A 1 99 ? -8.785 -27.385 9.401 1.00 97.56 99 ARG A O 1
ATOM 816 N N . HIS A 1 100 ? -8.058 -26.376 7.536 1.00 97.38 100 HIS A N 1
ATOM 817 C CA . HIS A 1 100 ? -7.495 -27.548 6.866 1.00 97.38 100 HIS A CA 1
ATOM 818 C C . HIS A 1 100 ? -5.970 -27.621 7.010 1.00 97.38 100 HIS A C 1
ATOM 820 O O . HIS A 1 100 ? -5.344 -28.463 6.370 1.00 97.38 100 HIS A O 1
ATOM 826 N N . LYS A 1 101 ? -5.388 -26.788 7.881 1.00 96.50 101 LYS A N 1
ATOM 827 C CA . LYS A 1 101 ? -3.950 -26.682 8.135 1.00 96.50 101 LYS A CA 1
ATOM 828 C C . LYS A 1 101 ? -3.142 -26.141 6.953 1.00 96.50 101 LYS A C 1
ATOM 830 O O . LYS A 1 101 ? -1.921 -26.278 6.965 1.00 96.50 101 LYS A O 1
ATOM 835 N N . ARG A 1 102 ? -3.787 -25.507 5.969 1.00 96.81 102 ARG A N 1
ATOM 836 C CA . ARG A 1 102 ? -3.081 -24.829 4.875 1.00 96.81 102 ARG A CA 1
ATOM 837 C C . ARG A 1 102 ? -2.461 -23.546 5.394 1.00 96.81 102 ARG A C 1
ATOM 839 O O . ARG A 1 102 ? -3.111 -22.793 6.120 1.00 96.81 102 ARG A O 1
ATOM 846 N N . GLU A 1 103 ? -1.218 -23.315 5.004 1.00 97.94 103 GLU A N 1
ATOM 847 C CA . GLU A 1 103 ? -0.502 -22.093 5.336 1.00 97.94 103 GLU A CA 1
ATOM 848 C C . GLU A 1 103 ? -0.838 -21.003 4.322 1.00 97.94 103 GLU A C 1
ATOM 850 O O . GLU A 1 103 ? -0.692 -21.157 3.107 1.00 97.94 103 GLU A O 1
ATOM 855 N N . LEU A 1 104 ? -1.323 -19.899 4.861 1.00 98.12 104 LEU A N 1
ATOM 856 C CA . LEU A 1 104 ? -1.718 -18.697 4.160 1.00 98.12 104 LEU A CA 1
ATOM 857 C C . LEU A 1 104 ? -0.969 -17.512 4.766 1.00 98.12 104 LEU A C 1
ATOM 859 O O . LEU A 1 104 ? -0.390 -17.594 5.851 1.00 98.12 104 LEU A O 1
ATOM 863 N N . LEU A 1 105 ? -1.038 -16.375 4.097 1.00 97.94 105 LEU A N 1
ATOM 864 C CA . LEU A 1 105 ? -0.581 -15.102 4.633 1.00 97.94 105 LEU A CA 1
ATOM 865 C C . LEU A 1 105 ? -1.476 -13.967 4.150 1.00 97.94 105 LEU A C 1
ATOM 867 O O . LEU A 1 105 ? -2.108 -14.069 3.097 1.00 97.94 105 LEU A O 1
ATOM 871 N N . TYR A 1 106 ? -1.537 -12.889 4.926 1.00 98.06 106 TYR A N 1
ATOM 872 C CA . TYR A 1 106 ? -2.091 -11.627 4.448 1.00 98.06 106 TYR A CA 1
ATOM 873 C C . TYR A 1 106 ? -1.005 -10.923 3.633 1.00 98.06 106 TYR A C 1
ATOM 875 O O . TYR A 1 106 ? 0.033 -10.568 4.188 1.00 98.06 106 TYR A O 1
ATOM 883 N N . GLY A 1 107 ? -1.226 -10.769 2.328 1.00 96.56 107 GLY A N 1
ATOM 884 C CA . GLY A 1 107 ? -0.220 -10.289 1.381 1.00 96.56 107 GLY A CA 1
ATOM 885 C C . GLY A 1 107 ? 0.327 -8.912 1.757 1.00 96.56 107 GLY A C 1
ATOM 886 O O . GLY A 1 107 ? -0.454 -7.958 1.746 1.00 96.56 107 GLY A O 1
ATOM 887 N N . PRO A 1 108 ? 1.630 -8.776 2.075 1.00 95.94 108 PRO A N 1
ATOM 888 C CA . PRO A 1 108 ? 2.234 -7.464 2.290 1.00 95.94 108 PRO A CA 1
ATOM 889 C C . PRO A 1 108 ? 2.543 -6.748 0.962 1.00 95.94 108 PRO A C 1
ATOM 891 O O . PRO A 1 108 ? 2.651 -5.527 0.932 1.00 95.94 108 PRO A O 1
ATOM 894 N N . THR A 1 109 ? 2.653 -7.511 -0.128 1.00 94.81 109 THR A N 1
ATOM 895 C CA . THR A 1 109 ? 2.783 -7.067 -1.521 1.00 94.81 109 THR A CA 1
ATOM 896 C C . THR A 1 109 ? 2.340 -8.218 -2.449 1.00 94.81 109 THR A C 1
ATOM 898 O O . THR A 1 109 ? 1.832 -9.241 -1.972 1.00 94.81 109 THR A O 1
ATOM 901 N N . ASN A 1 110 ? 2.437 -8.043 -3.766 1.00 94.88 110 ASN A N 1
ATOM 902 C CA . ASN A 1 110 ? 1.867 -8.936 -4.770 1.00 94.88 110 ASN A CA 1
ATOM 903 C C . ASN A 1 110 ? 2.835 -9.300 -5.914 1.00 94.88 110 ASN A C 1
ATOM 905 O O . ASN A 1 110 ? 2.336 -9.769 -6.933 1.00 94.88 110 ASN A O 1
ATOM 909 N N . GLU A 1 111 ? 4.161 -9.117 -5.798 1.00 89.50 111 GLU A N 1
ATOM 910 C CA . GLU A 1 111 ? 5.081 -9.459 -6.905 1.00 89.50 111 GLU A CA 1
ATOM 911 C C . GLU A 1 111 ? 4.949 -10.934 -7.313 1.00 89.50 111 GLU A C 1
ATOM 913 O O . GLU A 1 111 ? 4.702 -11.224 -8.479 1.00 89.50 111 GLU A O 1
ATOM 918 N N . GLU A 1 112 ? 4.953 -11.862 -6.352 1.00 89.06 112 GLU A N 1
ATOM 919 C CA . GLU A 1 112 ? 4.766 -13.284 -6.654 1.00 89.06 112 GLU A CA 1
ATOM 920 C C . GLU A 1 112 ? 3.396 -13.555 -7.284 1.00 89.06 112 GLU A C 1
ATOM 922 O O . GLU A 1 112 ? 3.260 -14.394 -8.160 1.00 89.06 112 GLU A O 1
ATOM 927 N N . MET A 1 113 ? 2.349 -12.846 -6.859 1.00 87.62 113 MET A N 1
ATOM 928 C CA . MET A 1 113 ? 0.993 -13.100 -7.349 1.00 87.62 113 MET A CA 1
ATOM 929 C C . MET A 1 113 ? 0.761 -12.567 -8.766 1.00 87.62 113 MET A C 1
ATOM 931 O O . MET A 1 113 ? 0.054 -13.212 -9.545 1.00 87.62 113 MET A O 1
ATOM 935 N N . ILE A 1 114 ? 1.316 -11.395 -9.089 1.00 83.56 114 ILE A N 1
ATOM 936 C CA . ILE A 1 114 ? 1.150 -10.766 -10.403 1.00 83.56 114 ILE A CA 1
ATOM 937 C C . ILE A 1 114 ? 1.992 -11.468 -11.473 1.00 83.56 114 ILE A C 1
ATOM 939 O O . ILE A 1 114 ? 1.538 -11.579 -12.610 1.00 83.56 114 ILE A O 1
ATOM 943 N N . ASP A 1 115 ? 3.139 -12.050 -11.107 1.00 68.62 115 ASP A N 1
ATOM 944 C CA . ASP A 1 115 ? 3.943 -12.874 -12.021 1.00 68.62 115 ASP A CA 1
ATOM 945 C C . ASP A 1 115 ? 3.131 -14.047 -12.615 1.00 68.62 115 ASP A C 1
ATOM 947 O O . ASP A 1 115 ? 3.371 -14.475 -13.749 1.00 68.62 115 ASP A O 1
ATOM 951 N N . HIS A 1 116 ? 2.091 -14.511 -11.910 1.00 58.66 116 HIS A N 1
ATOM 952 C CA . HIS A 1 116 ? 1.192 -15.573 -12.373 1.00 58.66 116 HIS A CA 1
ATOM 953 C C . HIS A 1 116 ? -0.095 -15.086 -13.085 1.00 58.66 116 HIS A C 1
ATOM 955 O O . HIS A 1 116 ? -0.858 -15.922 -13.579 1.00 58.66 116 HIS A O 1
ATOM 961 N N . LEU A 1 117 ? -0.371 -13.771 -13.181 1.00 54.69 117 LEU A N 1
ATOM 962 C CA . LEU A 1 117 ? -1.597 -13.199 -13.780 1.00 54.69 117 LEU A CA 1
ATOM 963 C C . LEU A 1 117 ? -1.372 -11.806 -14.432 1.00 54.69 117 LEU A C 1
ATOM 965 O O . LEU A 1 117 ? -1.102 -10.854 -13.714 1.00 54.69 117 LEU A O 1
ATOM 969 N N . PRO A 1 118 ? -1.676 -11.573 -15.727 1.00 53.97 118 PRO A N 1
ATOM 970 C CA . PRO A 1 118 ? -1.685 -12.474 -16.859 1.00 53.97 118 PRO A CA 1
ATOM 971 C C . PRO A 1 118 ? -0.577 -12.086 -17.858 1.00 53.97 118 PRO A C 1
ATOM 973 O O . PRO A 1 118 ? -0.771 -11.272 -18.758 1.00 53.97 118 PRO A O 1
ATOM 976 N N . ALA A 1 119 ? 0.518 -12.828 -17.835 1.00 52.59 119 ALA A N 1
ATOM 977 C CA . ALA A 1 119 ? 0.839 -13.580 -19.035 1.00 52.59 119 ALA A CA 1
ATOM 978 C C . ALA A 1 119 ? 0.546 -15.025 -18.647 1.00 52.59 119 ALA A C 1
ATOM 980 O O . ALA A 1 119 ? 1.269 -15.594 -17.841 1.00 52.59 119 ALA A O 1
ATOM 981 N N . GLY A 1 120 ? -0.586 -15.580 -19.098 1.00 59.53 120 GLY A N 1
ATOM 982 C CA . GLY A 1 120 ? -0.911 -16.971 -18.775 1.00 59.53 120 GLY A CA 1
ATOM 983 C C . GLY A 1 120 ? 0.288 -17.858 -19.107 1.00 59.53 120 GLY A C 1
ATOM 984 O O . GLY A 1 120 ? 0.976 -17.579 -20.085 1.00 59.53 120 GLY A O 1
ATOM 985 N N . GLU A 1 121 ? 0.547 -18.895 -18.316 1.00 56.59 121 GLU A N 1
ATOM 986 C CA . GLU A 1 121 ? 1.719 -19.775 -18.458 1.00 56.59 121 GLU A CA 1
ATOM 987 C C . GLU A 1 121 ? 1.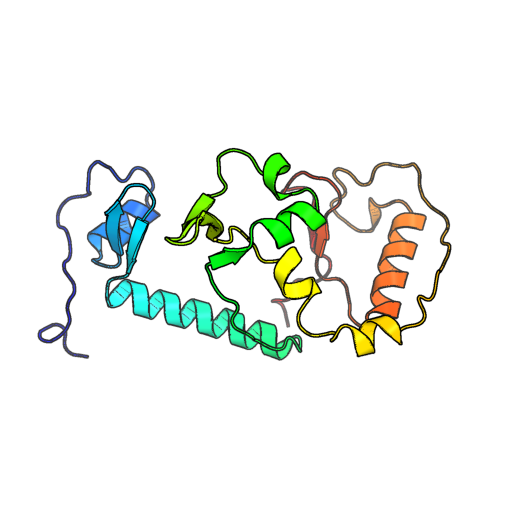980 -20.178 -19.920 1.00 56.59 121 GLU A C 1
ATOM 989 O O . GLU A 1 121 ? 3.104 -20.111 -20.401 1.00 56.59 121 GLU A O 1
ATOM 994 N N . GLY A 1 122 ? 0.927 -20.467 -20.694 1.00 65.44 122 GLY A N 1
ATOM 995 C CA . GLY A 1 122 ? 1.055 -20.763 -22.122 1.00 65.44 122 GLY A CA 1
ATOM 996 C C . GLY A 1 122 ? 1.538 -19.593 -22.993 1.00 65.44 122 GLY A C 1
ATOM 997 O O . GLY A 1 122 ? 2.181 -19.828 -24.007 1.00 65.44 122 GLY A O 1
ATOM 998 N N . ALA A 1 123 ? 1.221 -18.343 -22.655 1.00 61.22 123 ALA A N 1
ATOM 999 C CA . ALA A 1 123 ? 1.755 -17.158 -23.326 1.00 61.22 123 ALA A CA 1
ATOM 1000 C C . ALA A 1 123 ? 3.225 -16.916 -22.962 1.00 61.22 123 ALA A C 1
ATOM 1002 O O . ALA A 1 123 ? 4.009 -16.674 -23.872 1.00 61.22 123 ALA A O 1
ATOM 1003 N N . GLN A 1 124 ? 3.602 -17.064 -21.686 1.00 60.84 124 GLN A N 1
ATOM 1004 C CA . GLN A 1 124 ? 5.004 -16.970 -21.256 1.00 60.84 124 GLN A CA 1
ATOM 1005 C C . GLN A 1 124 ? 5.855 -18.104 -21.848 1.00 60.84 124 GLN A C 1
ATOM 1007 O O . GLN A 1 124 ? 6.925 -17.863 -22.384 1.00 60.84 124 GLN A O 1
ATOM 1012 N N . ALA A 1 125 ? 5.347 -19.337 -21.878 1.00 67.00 125 ALA A N 1
ATOM 1013 C CA . ALA A 1 125 ? 6.038 -20.474 -22.491 1.00 67.00 125 ALA A CA 1
ATOM 1014 C C . ALA A 1 125 ? 6.245 -20.327 -24.012 1.00 67.00 125 ALA A C 1
ATOM 1016 O O . ALA A 1 125 ? 7.022 -21.071 -24.604 1.00 67.00 125 ALA A O 1
ATOM 1017 N N . ARG A 1 126 ? 5.530 -19.395 -24.657 1.00 72.12 126 ARG A N 1
ATOM 1018 C CA . ARG A 1 126 ? 5.688 -19.057 -26.078 1.00 72.12 126 ARG A CA 1
ATOM 1019 C C . ARG A 1 126 ? 6.541 -17.814 -26.311 1.00 72.12 126 ARG A C 1
ATOM 1021 O O . ARG A 1 126 ? 6.791 -17.507 -27.476 1.00 72.12 126 ARG A O 1
ATOM 1028 N N . VAL A 1 127 ? 6.943 -17.082 -25.267 1.00 75.81 127 VAL A N 1
ATOM 1029 C CA . VAL A 1 127 ? 7.891 -15.984 -25.459 1.00 75.81 127 VAL A CA 1
ATOM 1030 C C . VAL A 1 127 ? 9.282 -16.562 -25.667 1.00 75.81 127 VAL A C 1
ATOM 1032 O O . VAL A 1 127 ? 9.729 -17.445 -24.939 1.00 75.81 127 VAL A O 1
ATOM 1035 N N . GLU A 1 128 ? 9.966 -16.066 -26.688 1.00 79.12 128 GLU A N 1
ATOM 1036 C CA . GLU A 1 128 ? 11.380 -16.337 -26.887 1.00 79.12 128 GLU A CA 1
ATOM 1037 C C . GLU A 1 128 ? 12.156 -15.198 -26.215 1.00 79.12 128 GLU A C 1
ATOM 1039 O O . GLU A 1 128 ? 12.002 -14.043 -26.627 1.00 79.12 128 GLU A O 1
ATOM 1044 N N . PRO A 1 129 ? 12.926 -15.466 -25.145 1.00 77.50 129 PRO A N 1
ATOM 1045 C CA . PRO A 1 129 ? 13.711 -14.425 -24.504 1.00 77.50 129 PRO A CA 1
ATOM 1046 C C . PRO A 1 129 ? 14.777 -13.928 -25.480 1.00 77.50 129 PRO A C 1
ATOM 1048 O O . PRO A 1 129 ? 15.621 -14.691 -25.952 1.00 77.50 129 PRO A O 1
ATOM 1051 N N . VAL A 1 130 ? 14.753 -12.628 -25.762 1.00 82.62 130 VAL A N 1
ATOM 1052 C CA . VAL A 1 130 ? 15.798 -11.969 -26.544 1.00 82.62 130 VAL A CA 1
ATOM 1053 C C . VAL A 1 130 ? 16.848 -11.456 -25.570 1.00 82.62 130 VAL A C 1
ATOM 1055 O O . VAL A 1 130 ? 16.618 -10.495 -24.839 1.00 82.62 130 VAL A O 1
ATOM 1058 N N . TYR A 1 131 ? 18.000 -12.122 -25.543 1.00 85.62 131 TYR A N 1
ATOM 1059 C CA . TYR A 1 131 ? 19.135 -11.685 -24.740 1.00 85.62 131 TYR A CA 1
ATOM 1060 C C . TYR A 1 131 ? 19.940 -10.635 -25.494 1.00 85.62 131 TYR A C 1
ATOM 1062 O O . TYR A 1 131 ? 20.350 -10.843 -26.636 1.00 85.62 131 TYR A O 1
ATOM 1070 N N . GLU A 1 132 ? 20.222 -9.529 -24.817 1.00 88.50 132 GLU A N 1
ATOM 1071 C CA . GLU A 1 132 ? 21.113 -8.488 -25.304 1.00 88.50 132 GLU A CA 1
ATOM 1072 C C . GLU A 1 132 ? 22.259 -8.312 -24.311 1.00 88.50 132 GLU A C 1
ATOM 1074 O O . GLU A 1 132 ? 22.051 -8.252 -23.101 1.00 88.50 132 GLU A O 1
ATOM 1079 N N . THR A 1 133 ? 23.488 -8.265 -24.826 1.00 92.31 133 THR A N 1
ATOM 1080 C CA . THR A 1 133 ? 24.671 -7.960 -24.018 1.00 92.31 133 THR A CA 1
ATOM 1081 C C . THR A 1 133 ? 25.064 -6.518 -24.261 1.00 92.31 133 THR A C 1
ATOM 1083 O O . THR A 1 133 ? 25.283 -6.115 -25.401 1.00 92.31 133 THR A O 1
ATOM 1086 N N . ILE A 1 134 ? 25.181 -5.761 -23.177 1.00 90.19 134 ILE A N 1
ATOM 1087 C CA . ILE A 1 134 ? 25.579 -4.358 -23.197 1.00 90.19 134 ILE A CA 1
ATOM 1088 C C . ILE A 1 134 ? 26.855 -4.228 -22.368 1.00 90.19 134 ILE A C 1
ATOM 1090 O O . ILE A 1 134 ? 27.073 -4.969 -21.407 1.00 90.19 134 ILE A O 1
ATOM 1094 N N . GLU A 1 135 ? 27.724 -3.306 -22.764 1.00 93.88 135 GLU A N 1
ATOM 1095 C CA . GLU A 1 135 ? 28.908 -2.960 -21.988 1.00 93.88 135 GLU A CA 1
ATOM 1096 C C . GLU A 1 135 ? 28.492 -2.411 -20.614 1.00 93.88 135 GLU A C 1
ATOM 1098 O O . GLU A 1 135 ? 27.705 -1.469 -20.518 1.00 93.88 135 GLU A O 1
ATOM 1103 N N . GLY A 1 136 ? 29.002 -3.025 -19.546 1.00 92.50 136 GLY A N 1
ATOM 1104 C CA . GLY A 1 136 ? 28.755 -2.568 -18.180 1.00 92.50 136 GLY A CA 1
ATOM 1105 C C . GLY A 1 136 ? 29.594 -1.347 -17.799 1.00 92.50 136 GLY A C 1
ATOM 1106 O O . GLY A 1 136 ? 30.398 -0.836 -18.576 1.00 92.50 136 GLY A O 1
ATOM 1107 N N . TRP A 1 137 ? 29.432 -0.905 -16.558 1.00 94.38 137 TRP A N 1
ATOM 1108 C CA . TRP A 1 137 ? 30.261 0.115 -15.916 1.00 94.38 137 TRP A CA 1
ATOM 1109 C C . TRP A 1 137 ? 30.735 -0.394 -14.555 1.00 94.38 137 TRP A C 1
ATOM 1111 O O . TRP A 1 137 ? 30.138 -1.309 -13.989 1.00 94.38 137 TRP A O 1
ATOM 1121 N N . GLN A 1 138 ? 31.825 0.177 -14.045 1.00 93.38 138 GLN A N 1
ATOM 1122 C CA . GLN A 1 138 ? 32.375 -0.163 -12.722 1.00 93.38 138 GLN A CA 1
ATOM 1123 C C . GLN A 1 138 ? 32.241 1.002 -11.735 1.00 93.38 138 GLN A C 1
ATOM 1125 O O . GLN A 1 138 ? 32.354 0.829 -10.524 1.00 93.38 138 GLN A O 1
ATOM 1130 N N . GLU A 1 139 ? 32.017 2.204 -12.253 1.00 93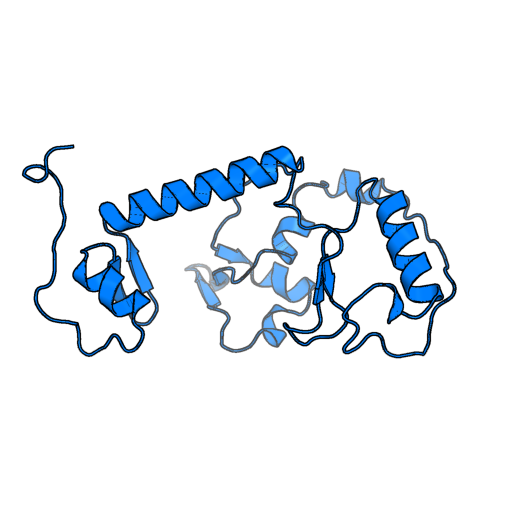.88 139 GLU A N 1
ATOM 1131 C CA . GLU A 1 139 ? 31.866 3.427 -11.489 1.00 93.88 139 GLU A CA 1
ATOM 1132 C C . GLU A 1 139 ? 30.534 3.444 -10.720 1.00 93.88 139 GLU A C 1
ATOM 1134 O O . GLU A 1 139 ? 29.514 2.960 -11.216 1.00 93.88 139 GLU A O 1
ATOM 1139 N N . PRO A 1 140 ? 30.501 4.014 -9.506 1.00 91.75 140 PRO A N 1
ATOM 1140 C CA . PRO A 1 140 ? 29.281 4.052 -8.721 1.00 91.75 140 PRO A CA 1
ATOM 1141 C C . PRO A 1 140 ? 28.270 5.017 -9.347 1.00 91.75 140 PRO A C 1
ATOM 1143 O O . PRO A 1 140 ? 28.625 6.094 -9.818 1.00 91.75 140 PRO A O 1
ATOM 1146 N N . THR A 1 141 ? 26.991 4.658 -9.278 1.00 93.06 141 THR A N 1
ATOM 1147 C CA . THR A 1 141 ? 25.874 5.573 -9.564 1.00 93.06 141 THR A CA 1
ATOM 1148 C C . THR A 1 141 ? 25.382 6.293 -8.308 1.00 93.06 141 THR A C 1
ATOM 1150 O O . THR A 1 141 ? 24.625 7.252 -8.413 1.00 93.06 141 THR A O 1
ATOM 1153 N N . ALA A 1 142 ? 25.804 5.852 -7.118 1.00 90.38 142 ALA A N 1
ATOM 1154 C CA . ALA A 1 142 ? 25.337 6.399 -5.849 1.00 90.38 142 ALA A CA 1
ATOM 1155 C C . ALA A 1 142 ? 25.576 7.912 -5.748 1.00 90.38 142 ALA A C 1
ATOM 1157 O O . ALA A 1 142 ? 26.622 8.414 -6.162 1.00 90.38 142 ALA A O 1
ATOM 1158 N N . ASN A 1 143 ? 24.629 8.628 -5.138 1.00 87.81 143 ASN A N 1
ATOM 1159 C CA . ASN A 1 143 ? 24.581 10.090 -5.047 1.00 87.81 143 ASN A CA 1
ATOM 1160 C C . ASN A 1 143 ? 24.400 10.857 -6.372 1.00 87.81 143 ASN A C 1
ATOM 1162 O O . ASN A 1 143 ? 24.393 12.088 -6.331 1.00 87.81 143 ASN A O 1
ATOM 1166 N N . ALA A 1 144 ? 24.239 10.201 -7.528 1.00 89.88 144 ALA A N 1
ATOM 1167 C CA . ALA A 1 144 ? 23.963 10.904 -8.782 1.00 89.88 144 ALA A CA 1
ATOM 1168 C C . ALA A 1 144 ? 22.625 11.662 -8.697 1.00 89.88 144 ALA A C 1
ATOM 1170 O O . ALA A 1 144 ? 21.597 11.086 -8.330 1.00 89.88 144 ALA A O 1
ATOM 1171 N N . ARG A 1 145 ? 22.642 12.961 -9.031 1.00 87.38 145 ARG A N 1
ATOM 1172 C CA . ARG A 1 145 ? 21.477 13.867 -8.961 1.00 87.38 145 ARG A CA 1
ATOM 1173 C C . ARG A 1 145 ? 20.984 14.299 -10.336 1.00 87.38 145 ARG A C 1
ATOM 1175 O O . ARG A 1 145 ? 19.885 14.834 -10.459 1.00 87.38 145 ARG A O 1
ATOM 1182 N N . SER A 1 146 ? 21.774 14.048 -11.370 1.00 89.38 146 SER A N 1
ATOM 1183 C CA . SER A 1 146 ? 21.465 14.347 -12.758 1.00 89.38 146 SER A CA 1
ATOM 1184 C C . SER A 1 146 ? 22.076 13.302 -13.690 1.00 89.38 146 SER A C 1
ATOM 1186 O O . SER A 1 146 ? 22.979 12.555 -13.317 1.00 89.38 146 SER A O 1
ATOM 1188 N N . TRP A 1 147 ? 21.624 13.283 -14.945 1.00 89.69 147 TRP A N 1
ATOM 1189 C CA . TRP A 1 147 ? 22.209 12.431 -15.983 1.00 89.69 147 TRP A CA 1
ATOM 1190 C C . TRP A 1 147 ? 23.707 12.659 -16.193 1.00 89.69 147 TRP A C 1
ATOM 1192 O O . TRP A 1 147 ? 24.402 11.732 -16.588 1.00 89.69 147 TRP A O 1
ATOM 1202 N N . ALA A 1 148 ? 24.202 13.873 -15.937 1.00 89.88 148 ALA A N 1
ATOM 1203 C CA . ALA A 1 148 ? 25.614 14.205 -16.098 1.00 89.88 148 ALA A CA 1
ATOM 1204 C C . ALA A 1 148 ? 26.511 13.527 -15.049 1.00 89.88 148 ALA A C 1
ATOM 1206 O O . ALA A 1 148 ? 27.709 13.386 -15.283 1.00 89.88 148 ALA A O 1
ATOM 1207 N N . ASP A 1 149 ? 25.933 13.088 -13.928 1.00 92.00 149 ASP A N 1
ATOM 1208 C CA . ASP A 1 149 ? 26.655 12.419 -12.842 1.00 92.00 149 ASP A CA 1
ATOM 1209 C C . ASP A 1 149 ? 26.802 10.908 -13.087 1.00 92.00 149 ASP A C 1
ATOM 1211 O O . ASP A 1 149 ? 27.516 10.225 -12.355 1.00 92.00 149 ASP A O 1
ATOM 1215 N N . LEU A 1 150 ? 26.106 10.366 -14.093 1.00 93.31 150 LEU A N 1
ATOM 1216 C CA . LEU A 1 150 ? 26.090 8.936 -14.374 1.00 93.31 150 LEU A CA 1
ATOM 1217 C C . LEU A 1 150 ? 27.246 8.516 -15.293 1.00 93.31 150 LEU A C 1
ATOM 1219 O O . LEU A 1 150 ? 27.596 9.239 -16.231 1.00 93.31 150 LEU A O 1
ATOM 1223 N N . PRO A 1 151 ? 27.783 7.294 -15.116 1.00 95.38 151 PRO A N 1
ATOM 1224 C CA . PRO A 1 151 ? 28.722 6.710 -16.064 1.00 95.38 151 PRO A CA 1
ATOM 1225 C C . PRO A 1 151 ? 28.112 6.636 -17.466 1.00 95.38 151 PRO A C 1
ATOM 1227 O O . PRO A 1 151 ? 26.942 6.286 -17.631 1.00 95.38 151 PRO A O 1
ATOM 1230 N N . ALA A 1 152 ? 28.910 6.897 -18.502 1.00 93.56 152 ALA A N 1
ATOM 1231 C CA . ALA A 1 152 ? 28.409 6.941 -19.878 1.00 93.56 152 ALA A CA 1
ATOM 1232 C C . ALA A 1 152 ? 27.715 5.633 -20.309 1.00 93.56 152 ALA A C 1
ATOM 1234 O O . ALA A 1 152 ? 26.725 5.673 -21.040 1.00 93.56 152 ALA A O 1
ATOM 1235 N N . GLN A 1 153 ? 28.199 4.478 -19.841 1.00 95.50 153 GLN A N 1
ATOM 1236 C CA . GLN A 1 153 ? 27.564 3.188 -20.128 1.00 95.50 153 GLN A CA 1
ATOM 1237 C C . GLN A 1 153 ? 26.245 2.999 -19.364 1.00 95.50 153 GLN A C 1
ATOM 1239 O O . GLN A 1 153 ? 25.295 2.468 -19.933 1.00 95.50 153 GLN A O 1
ATOM 1244 N N . ALA A 1 154 ? 26.132 3.527 -18.139 1.00 93.62 154 ALA A N 1
ATOM 1245 C CA . ALA A 1 154 ? 24.871 3.541 -17.396 1.00 93.62 154 ALA A CA 1
ATOM 1246 C C . ALA A 1 154 ? 23.806 4.355 -18.141 1.00 93.62 154 ALA A C 1
ATOM 1248 O O . ALA A 1 154 ? 22.679 3.902 -18.315 1.00 93.62 154 ALA A O 1
ATOM 1249 N N . ILE A 1 155 ? 24.182 5.524 -18.671 1.00 93.25 155 ILE A N 1
ATOM 1250 C CA . ILE A 1 155 ? 23.280 6.353 -19.481 1.00 93.25 155 ILE A CA 1
ATOM 1251 C C . ILE A 1 155 ? 22.793 5.575 -20.708 1.00 93.25 155 ILE A C 1
ATOM 1253 O O . ILE A 1 155 ? 21.592 5.534 -20.967 1.00 93.25 155 ILE A O 1
ATOM 1257 N N . LYS A 1 156 ? 23.704 4.935 -21.454 1.00 94.00 156 LYS A N 1
ATOM 1258 C CA . LYS A 1 156 ? 23.345 4.132 -22.635 1.00 94.00 156 LYS A CA 1
ATOM 1259 C C . LYS A 1 156 ? 22.419 2.970 -22.285 1.00 94.00 156 LYS A C 1
ATOM 1261 O O . LYS A 1 156 ? 21.469 2.734 -23.022 1.00 94.00 156 LYS A O 1
ATOM 1266 N N . TYR A 1 157 ? 22.666 2.286 -21.168 1.00 93.38 157 TYR A N 1
ATOM 1267 C CA . TYR A 1 157 ? 21.789 1.228 -20.673 1.00 93.38 157 TYR A CA 1
ATOM 1268 C C . TYR A 1 157 ? 20.371 1.751 -20.426 1.00 93.38 157 TYR A C 1
ATOM 1270 O O . TYR A 1 157 ? 19.411 1.198 -20.954 1.00 93.38 157 TYR A O 1
ATOM 1278 N N . VAL A 1 158 ? 20.233 2.867 -19.706 1.00 92.50 158 VAL A N 1
ATOM 1279 C CA . VAL A 1 158 ? 18.919 3.457 -19.416 1.00 92.50 158 VAL A CA 1
ATOM 1280 C C . VAL A 1 158 ? 18.212 3.891 -20.709 1.00 92.50 158 VAL A C 1
ATOM 1282 O O . VAL A 1 158 ? 17.031 3.601 -20.880 1.00 92.50 158 VAL A O 1
ATOM 1285 N N . ARG A 1 159 ? 18.931 4.489 -21.671 1.00 92.62 159 ARG A N 1
ATOM 1286 C CA . ARG A 1 159 ? 18.372 4.820 -22.998 1.00 92.62 159 ARG A CA 1
ATOM 1287 C C . ARG A 1 159 ? 17.922 3.587 -23.780 1.00 92.62 159 ARG A C 1
ATOM 1289 O O . ARG A 1 159 ? 16.900 3.639 -24.458 1.00 92.62 159 ARG A O 1
ATOM 1296 N N . ARG A 1 160 ? 18.651 2.474 -23.674 1.00 93.00 160 ARG A N 1
ATOM 1297 C CA . ARG A 1 160 ? 18.264 1.212 -24.313 1.00 93.00 160 ARG A CA 1
ATOM 1298 C C . ARG A 1 160 ? 16.985 0.642 -23.702 1.00 93.00 160 ARG A C 1
ATOM 1300 O O . ARG A 1 160 ? 16.136 0.147 -24.435 1.00 93.00 160 ARG A O 1
ATOM 1307 N N . VAL A 1 161 ? 16.810 0.763 -22.386 1.00 90.62 161 VAL A N 1
ATOM 1308 C CA . VAL A 1 161 ? 15.557 0.386 -21.715 1.00 90.62 161 VAL A CA 1
ATOM 1309 C C . VAL A 1 161 ? 14.387 1.245 -22.210 1.00 90.62 161 VAL A C 1
ATOM 1311 O O . VAL A 1 161 ? 13.347 0.687 -22.544 1.00 90.62 161 VAL A O 1
ATOM 1314 N N . GLU A 1 162 ? 14.551 2.568 -22.332 1.00 89.31 162 GLU A N 1
ATOM 1315 C CA . GLU A 1 162 ? 13.508 3.448 -22.897 1.00 89.31 162 GLU A CA 1
ATOM 1316 C C . GLU A 1 162 ? 13.102 3.031 -24.317 1.00 89.31 162 GLU A C 1
ATOM 1318 O O . GLU A 1 162 ? 11.917 3.007 -24.644 1.00 89.31 162 GLU A O 1
ATOM 1323 N N . GLU A 1 163 ? 14.075 2.669 -25.157 1.00 90.75 163 GLU A N 1
ATOM 1324 C CA . GLU A 1 163 ? 13.824 2.196 -26.520 1.00 90.75 163 GLU A CA 1
ATOM 1325 C C . GLU A 1 163 ? 13.046 0.871 -26.536 1.00 90.75 163 GLU A C 1
ATOM 1327 O O . GLU A 1 163 ? 12.085 0.733 -27.291 1.00 90.75 163 GLU A O 1
ATOM 1332 N N . LEU A 1 164 ? 13.434 -0.088 -25.688 1.00 85.94 164 LEU A N 1
ATOM 1333 C CA . LEU A 1 164 ? 12.795 -1.404 -25.603 1.00 85.94 164 LEU A CA 1
ATOM 1334 C C . LEU A 1 164 ? 11.364 -1.328 -25.063 1.00 85.94 164 LEU A C 1
ATOM 1336 O O . LEU A 1 164 ? 10.486 -2.046 -25.539 1.00 85.94 164 LEU A O 1
ATOM 1340 N N . VAL A 1 165 ? 11.129 -0.470 -24.069 1.00 84.25 165 VAL A N 1
ATOM 1341 C CA . VAL A 1 165 ? 9.806 -0.287 -23.453 1.00 84.25 165 VAL A CA 1
ATOM 1342 C C . VAL A 1 165 ? 8.931 0.658 -24.289 1.00 84.25 165 VAL A C 1
ATOM 1344 O O . VAL A 1 165 ? 7.705 0.597 -24.219 1.00 84.25 165 VAL A O 1
ATOM 1347 N N . GLY A 1 166 ? 9.541 1.512 -25.117 1.00 85.06 166 GLY A N 1
ATOM 1348 C CA . GLY A 1 166 ? 8.839 2.483 -25.955 1.00 85.06 166 GLY A CA 1
ATOM 1349 C C . GLY A 1 166 ? 8.284 3.679 -25.176 1.00 85.06 166 GLY A C 1
ATOM 1350 O O . GLY A 1 166 ? 7.385 4.364 -25.667 1.00 85.06 166 GLY A O 1
ATOM 1351 N N . CYS A 1 167 ? 8.790 3.941 -23.969 1.00 85.38 167 CYS A N 1
ATOM 1352 C CA . CYS A 1 167 ? 8.394 5.084 -23.152 1.00 85.38 167 CYS A CA 1
ATOM 1353 C C . CYS A 1 167 ? 9.603 5.711 -22.430 1.00 85.38 167 CYS A C 1
ATOM 1355 O O . CYS A 1 167 ? 10.576 5.013 -22.132 1.00 85.38 167 CYS A O 1
ATOM 1357 N N . PRO A 1 168 ? 9.573 7.031 -22.164 1.00 84.00 168 PRO A N 1
ATOM 1358 C CA . PRO A 1 168 ? 10.647 7.706 -21.448 1.00 84.00 168 PRO A CA 1
ATOM 1359 C C . PRO A 1 168 ? 10.649 7.327 -19.963 1.00 84.00 168 PRO A C 1
ATOM 1361 O O . PRO A 1 168 ? 9.599 7.188 -19.331 1.00 84.00 168 PRO A O 1
ATOM 1364 N N . ILE A 1 169 ? 11.840 7.222 -19.382 1.00 85.94 169 ILE A N 1
ATOM 1365 C CA . ILE A 1 169 ? 12.019 6.986 -17.953 1.00 85.94 169 ILE A CA 1
ATOM 1366 C C . ILE A 1 169 ? 11.839 8.313 -17.220 1.00 85.94 169 ILE A C 1
ATOM 1368 O O . ILE A 1 169 ? 12.577 9.269 -17.440 1.00 85.94 169 ILE A O 1
ATOM 1372 N N . ALA A 1 170 ? 10.860 8.360 -16.317 1.00 84.06 170 ALA A N 1
ATOM 1373 C CA . ALA A 1 170 ? 10.581 9.539 -15.496 1.00 84.06 170 ALA A CA 1
ATOM 1374 C C . ALA A 1 170 ? 11.448 9.596 -14.225 1.00 84.06 170 ALA A C 1
ATOM 1376 O O . ALA A 1 170 ? 11.753 10.682 -13.726 1.00 84.06 170 ALA A O 1
ATOM 1377 N N . LEU A 1 171 ? 11.845 8.435 -13.697 1.00 87.88 171 LEU A N 1
ATOM 1378 C CA . LEU A 1 171 ? 12.511 8.304 -12.405 1.00 87.88 171 LEU A CA 1
ATOM 1379 C C . LEU A 1 171 ? 13.579 7.209 -12.451 1.00 87.88 171 LEU A C 1
ATOM 1381 O O . LEU A 1 171 ? 13.312 6.104 -12.919 1.00 87.88 171 LEU A O 1
ATOM 1385 N N . LEU A 1 172 ? 14.771 7.511 -11.940 1.00 90.25 172 LEU A N 1
ATOM 1386 C CA . LEU A 1 172 ? 15.900 6.585 -11.895 1.00 90.25 172 LEU A CA 1
ATOM 1387 C C . LEU A 1 172 ? 16.505 6.565 -10.487 1.00 90.25 172 LEU A C 1
ATOM 1389 O O . LEU A 1 172 ? 17.104 7.550 -10.060 1.00 90.25 172 LEU A O 1
ATOM 1393 N N . SER A 1 173 ? 16.350 5.446 -9.775 1.00 90.62 173 SER A N 1
ATOM 1394 C CA . SER A 1 173 ? 17.055 5.197 -8.511 1.00 90.62 173 SER A CA 1
ATOM 1395 C C . SER A 1 173 ? 18.518 4.871 -8.804 1.00 90.62 173 SER A C 1
ATOM 1397 O O . SER A 1 173 ? 18.820 4.067 -9.688 1.00 90.62 173 SER A O 1
ATOM 1399 N N . THR A 1 174 ? 19.427 5.528 -8.090 1.00 91.50 174 THR A N 1
ATOM 1400 C CA . THR A 1 174 ? 20.873 5.430 -8.319 1.00 91.50 174 THR A CA 1
ATOM 1401 C C . THR A 1 174 ? 21.616 4.765 -7.158 1.00 91.50 174 THR A C 1
ATOM 1403 O O . THR A 1 174 ? 22.794 4.423 -7.304 1.00 91.50 174 THR A O 1
ATOM 1406 N N . SER A 1 175 ? 20.926 4.513 -6.040 1.00 87.44 175 SER A N 1
ATOM 1407 C CA . SER A 1 175 ? 21.382 3.696 -4.911 1.00 87.44 175 SER A CA 1
ATOM 1408 C C . SER A 1 175 ? 20.186 3.127 -4.114 1.00 87.44 175 SER A C 1
ATOM 1410 O O . SER A 1 175 ? 19.042 3.495 -4.388 1.00 87.44 175 SER A O 1
ATOM 1412 N N . PRO A 1 176 ? 20.417 2.243 -3.121 1.00 83.31 176 PRO A N 1
ATOM 1413 C CA . PRO A 1 176 ? 19.369 1.771 -2.208 1.00 83.31 176 PRO A CA 1
ATOM 1414 C C . PRO A 1 176 ? 18.734 2.874 -1.342 1.00 83.31 176 PRO A C 1
ATOM 1416 O O . PRO A 1 176 ? 17.681 2.650 -0.745 1.00 83.31 176 PRO A O 1
ATOM 1419 N N . GLU A 1 177 ? 19.3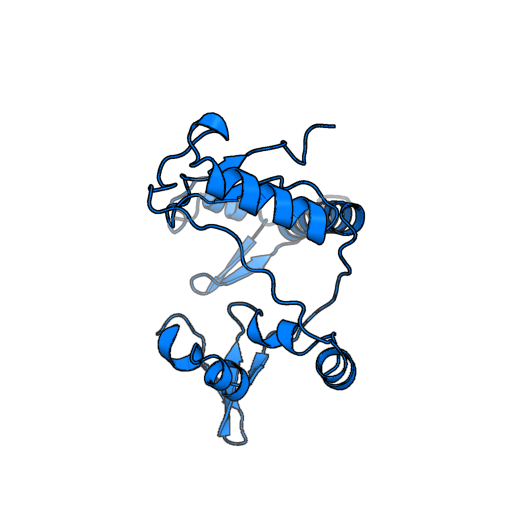66 4.046 -1.240 1.00 83.56 177 GLU A N 1
ATOM 1420 C CA . GLU A 1 177 ? 18.874 5.156 -0.430 1.00 83.56 177 GLU A CA 1
ATOM 1421 C C . GLU A 1 177 ? 17.735 5.896 -1.134 1.00 83.56 177 GLU A C 1
ATOM 1423 O O . GLU A 1 177 ? 17.812 6.244 -2.312 1.00 83.56 177 GLU A O 1
ATOM 1428 N N . ARG A 1 178 ? 16.676 6.219 -0.384 1.00 76.81 178 ARG A N 1
ATOM 1429 C CA . ARG A 1 178 ? 15.474 6.876 -0.928 1.00 76.81 178 ARG A CA 1
ATOM 1430 C C . ARG A 1 178 ? 15.772 8.212 -1.614 1.00 76.81 178 ARG A C 1
ATOM 1432 O O . ARG A 1 178 ? 15.108 8.570 -2.582 1.00 76.81 178 ARG A O 1
ATOM 1439 N N . GLU A 1 179 ? 16.745 8.949 -1.091 1.00 80.88 179 GLU A N 1
ATOM 1440 C CA . GLU A 1 179 ? 17.102 10.277 -1.591 1.00 80.88 179 GLU A CA 1
ATOM 1441 C C . GLU A 1 179 ? 17.944 10.226 -2.870 1.00 80.88 179 GLU A C 1
ATOM 1443 O O . GLU A 1 179 ? 18.073 11.244 -3.546 1.00 80.88 179 GLU A O 1
ATOM 1448 N N . ASP A 1 180 ? 18.503 9.072 -3.231 1.00 85.50 180 ASP A N 1
ATOM 1449 C CA . ASP A 1 180 ? 19.358 8.901 -4.406 1.00 85.50 180 ASP A CA 1
ATOM 1450 C C . ASP A 1 180 ? 18.514 8.518 -5.621 1.00 85.50 180 ASP A C 1
ATOM 1452 O O . ASP A 1 180 ? 18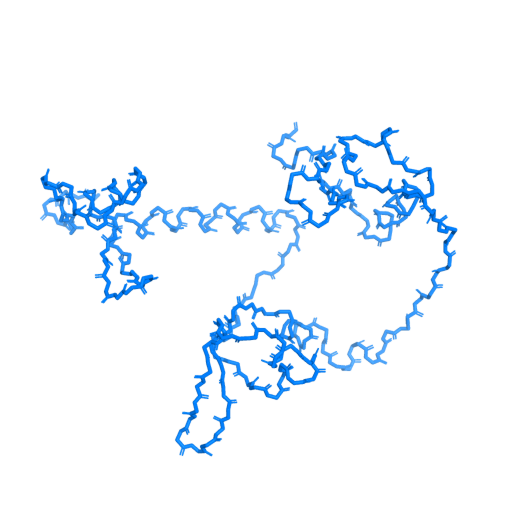.528 7.396 -6.130 1.00 85.50 180 ASP A O 1
ATOM 1456 N N . THR A 1 181 ? 17.711 9.487 -6.054 1.00 86.69 181 THR A N 1
ATOM 1457 C CA . THR A 1 181 ? 16.791 9.346 -7.177 1.00 86.69 181 THR A CA 1
ATOM 1458 C C . THR A 1 181 ? 16.890 10.556 -8.098 1.00 86.69 181 THR A C 1
ATOM 1460 O O . THR A 1 181 ? 16.740 11.698 -7.662 1.00 86.69 181 THR A O 1
ATOM 1463 N N . ILE A 1 182 ? 17.099 10.306 -9.391 1.00 89.12 182 ILE A N 1
ATOM 1464 C CA . ILE A 1 182 ? 17.030 11.318 -10.446 1.00 89.12 182 ILE A CA 1
ATOM 1465 C C . ILE A 1 182 ? 15.587 11.385 -10.951 1.00 89.12 182 ILE A C 1
ATOM 1467 O O . ILE A 1 182 ? 15.037 10.382 -11.409 1.00 89.12 182 ILE A O 1
ATOM 1471 N N . LEU A 1 183 ? 14.991 12.577 -10.908 1.00 83.81 183 LEU A N 1
ATOM 1472 C CA . LEU A 1 183 ? 13.723 12.879 -11.572 1.00 83.81 183 LEU A CA 1
ATOM 1473 C C . LEU A 1 183 ? 14.040 13.450 -12.964 1.00 83.81 183 LEU A C 1
ATOM 1475 O O . LEU A 1 183 ? 14.531 14.571 -13.079 1.00 83.81 183 LEU A O 1
ATOM 1479 N N . VAL A 1 184 ? 13.836 12.656 -14.014 1.00 73.62 184 VAL A N 1
ATOM 1480 C CA . VAL A 1 184 ? 14.277 12.973 -15.387 1.00 73.62 184 VAL A CA 1
ATOM 1481 C C . VAL A 1 184 ? 13.303 13.910 -16.087 1.00 73.62 184 VAL A C 1
ATOM 1483 O O . VAL A 1 184 ? 13.698 14.881 -16.728 1.00 73.62 184 VAL A O 1
ATOM 1486 N N . GLN A 1 185 ? 12.023 13.603 -15.945 1.00 66.44 185 GLN A N 1
ATOM 1487 C CA . GLN A 1 185 ? 10.913 14.407 -16.409 1.00 66.44 185 GLN A CA 1
ATOM 1488 C C . GLN A 1 185 ? 9.892 14.350 -15.289 1.00 66.44 185 GLN A C 1
ATOM 1490 O O . GLN A 1 185 ? 9.572 13.258 -14.821 1.00 66.44 185 GLN A O 1
ATOM 1495 N N . ASN A 1 186 ? 9.424 15.504 -14.818 1.00 63.31 186 ASN A N 1
ATOM 1496 C CA . ASN A 1 186 ? 8.344 15.520 -13.847 1.00 63.31 186 ASN A CA 1
ATOM 1497 C C . ASN A 1 186 ? 7.097 14.963 -14.553 1.00 63.31 186 ASN A C 1
ATOM 1499 O O . ASN A 1 186 ? 6.571 15.641 -15.434 1.00 63.31 186 ASN A O 1
ATOM 1503 N N . PRO A 1 187 ? 6.611 13.753 -14.210 1.00 56.91 187 PRO A N 1
ATOM 1504 C CA . PRO A 1 187 ? 5.470 13.158 -14.905 1.00 56.91 187 PRO A CA 1
ATOM 1505 C C . PRO A 1 187 ? 4.164 13.931 -14.645 1.00 56.91 187 PRO A C 1
ATOM 1507 O O . PRO A 1 187 ? 3.130 13.601 -15.217 1.00 56.91 187 PRO A O 1
ATOM 1510 N N . PHE A 1 188 ? 4.209 14.953 -13.782 1.00 60.50 188 PHE A N 1
ATOM 1511 C CA . PHE A 1 188 ? 3.099 15.832 -13.432 1.00 60.50 188 PHE A CA 1
ATOM 1512 C C . PHE A 1 188 ? 3.208 17.241 -14.043 1.00 60.50 188 PHE A C 1
ATOM 1514 O O . PHE A 1 188 ? 2.307 18.053 -13.834 1.00 60.50 188 PHE A O 1
ATOM 1521 N N . GLU A 1 189 ? 4.283 17.554 -14.774 1.00 57.81 189 GLU A N 1
ATOM 1522 C CA . GLU A 1 189 ? 4.390 18.789 -15.561 1.00 57.81 189 GLU A CA 1
ATOM 1523 C C . GLU A 1 189 ? 4.068 18.481 -17.029 1.00 57.81 189 GLU A C 1
ATOM 1525 O O . GLU A 1 189 ? 4.687 17.607 -17.636 1.00 57.81 189 GLU A O 1
ATOM 1530 N N . ALA A 1 190 ? 3.045 19.165 -17.555 1.00 50.97 190 ALA A N 1
ATOM 1531 C CA . ALA A 1 190 ? 2.565 19.034 -18.932 1.00 50.97 190 ALA A CA 1
ATOM 1532 C C . ALA A 1 190 ? 3.452 19.777 -19.938 1.00 50.97 190 ALA A C 1
ATOM 1534 O O . ALA A 1 190 ? 3.922 20.888 -19.595 1.00 50.97 190 ALA A O 1
#

pLDDT: mean 88.85, std 10.88, range [50.97, 98.69]

Secondary structure (DSSP, 8-state):
--GGGS-----SSPPTT--SHHHHHHHHTTSEEEEETTEEEE-HHHHHHHHHHHHHHHHHHHHTT-------SEEEHHHHHHTTHHHHTGGGS-EEE-TT--EEEE-S--HHHHHTSSS-HHHHTT------------S--TT--SGGGS-HHHHHHHHHHHHHHTS---EEE-SSSTT-EEESS-TT--

Radius of gyration: 22.93 Å; chains: 1; bounding box: 60×47×51 Å

Sequence (190 aa):
MRLSRFFLPILKETPKEAEIVSHRLMLRAGMMRQEAAGIYAWLPLGFRVLKKIEQIVREEQNRAGAIELLMPTLQLADLWRESGRYDAYGPEMLRIQDRHKRELLYGPTNEEMIDHLPAGEGAQARVEPVYETIEGWQEPTANARSWADLPAQAIKYVRRVEELVGCPIALLSTSPEREDTILVQNPFEA